Protein AF-C0B700-F1 (afdb_monomer_lite)

Foldseek 3Di:
DDPVCLVLCLVLCLVVVDPCPPPCVVVVVVLVAVVVVVVVCCSNVCSVPPDSVNVVVVLVVLLVVLVQQLVQLCCCCPVVVAAAQRSAQRVHNHDLVNLVSLLVNLLVLLLCVLVVNDDPVSNVSSLCSQLSRCLRNVPLVSVVSSLVSNVVSLVVSCVLVVDDDVVSVVVVVVVVVVVVVSVVVSCVRPVVSVVCNVDPVSVVCQQQDDDPSHAVQGNPPNLVSCCVPPVVDPVCQQFAPAHQQCDDDPDPVSGHPNCVVCVSSVLVSDPLSVQCNHGHPNRSVVVVVVVVVVVVSSVVSSVVSSVVPVPD

Radius of gyration: 21.66 Å; chains: 1; bounding box: 51×56×60 Å

Structure (mmCIF, N/CA/C/O backbone):
data_AF-C0B700-F1
#
_entry.id   AF-C0B700-F1
#
loop_
_atom_site.group_PDB
_atom_site.id
_atom_site.type_symbol
_atom_site.label_atom_id
_atom_site.label_alt_id
_atom_site.label_comp_id
_atom_site.label_asym_id
_atom_site.label_entity_id
_atom_site.label_seq_id
_atom_site.pdbx_PDB_ins_code
_atom_site.Cartn_x
_atom_site.Cartn_y
_atom_site.Cartn_z
_atom_site.occupancy
_atom_site.B_iso_or_equiv
_atom_site.auth_seq_id
_atom_site.auth_comp_id
_atom_site.auth_asym_id
_atom_site.auth_atom_id
_atom_site.pdbx_PDB_model_num
ATOM 1 N N . MET A 1 1 ? -30.946 16.348 16.192 1.00 30.69 1 MET A N 1
ATOM 2 C CA . MET A 1 1 ? -29.977 15.925 15.152 1.00 30.69 1 MET A CA 1
ATOM 3 C C . MET A 1 1 ? -28.947 15.006 15.790 1.00 30.69 1 MET A C 1
ATOM 5 O O . MET A 1 1 ? -28.373 15.383 16.802 1.00 30.69 1 MET A O 1
ATOM 9 N N . ARG A 1 2 ? -28.777 13.775 15.286 1.00 22.39 2 ARG A N 1
ATOM 10 C CA . ARG A 1 2 ? -27.814 12.820 15.861 1.00 22.39 2 ARG A CA 1
ATOM 11 C C . ARG A 1 2 ? -26.382 13.263 15.502 1.00 22.39 2 ARG A C 1
ATOM 13 O O . ARG A 1 2 ? -26.137 13.513 14.324 1.00 22.39 2 ARG A O 1
ATOM 20 N N . PRO A 1 3 ? -25.419 13.278 16.443 1.00 27.50 3 PRO A N 1
ATOM 21 C CA . PRO A 1 3 ? -24.018 13.653 16.180 1.00 27.50 3 PRO A CA 1
ATOM 22 C C . PRO A 1 3 ? -23.298 12.756 15.152 1.00 27.50 3 PRO A C 1
ATOM 24 O O . PRO A 1 3 ? -22.180 13.048 14.730 1.00 27.50 3 PRO A O 1
ATOM 27 N N . SER A 1 4 ? -23.924 11.644 14.752 1.00 32.09 4 SER A N 1
ATOM 28 C CA . SER A 1 4 ? -23.428 10.717 13.737 1.00 32.09 4 SER A CA 1
ATOM 29 C C . SER A 1 4 ? -23.399 11.310 12.327 1.00 32.09 4 SER A C 1
ATOM 31 O O . SER A 1 4 ? -22.501 10.930 11.574 1.00 32.09 4 SER A O 1
ATOM 33 N N . SER A 1 5 ? -24.313 12.235 11.987 1.00 28.36 5 SER A N 1
ATOM 34 C CA . SER A 1 5 ? -24.346 12.854 10.654 1.00 28.36 5 SER A CA 1
ATOM 35 C C . SER A 1 5 ? -23.188 13.833 10.483 1.00 28.36 5 SER A C 1
ATOM 37 O O . SER A 1 5 ? -22.425 13.696 9.547 1.00 28.36 5 SER A O 1
ATOM 39 N N . LEU A 1 6 ? -22.914 14.688 11.471 1.00 27.89 6 LEU A N 1
ATOM 40 C CA . LEU A 1 6 ? -21.939 15.780 11.366 1.00 27.89 6 LEU A CA 1
ATOM 41 C C . LEU A 1 6 ? -20.522 15.356 10.947 1.00 27.89 6 LEU A C 1
ATOM 43 O O . LEU A 1 6 ? -19.897 16.026 10.137 1.00 27.89 6 LEU A O 1
ATOM 47 N N . TYR A 1 7 ? -19.994 14.255 11.489 1.00 31.36 7 TYR A N 1
ATOM 48 C CA . TYR A 1 7 ? -18.627 13.809 11.182 1.00 31.36 7 TYR A CA 1
ATOM 49 C C . TYR A 1 7 ? -18.525 13.059 9.849 1.00 31.36 7 TYR A C 1
ATOM 51 O O . TYR A 1 7 ? -17.494 13.145 9.189 1.00 31.36 7 TYR A O 1
ATOM 59 N N . PHE A 1 8 ? -19.579 12.336 9.462 1.00 32.66 8 PHE A N 1
ATOM 60 C CA . PHE A 1 8 ? -19.644 11.631 8.178 1.00 32.66 8 PHE A CA 1
ATOM 61 C C . PHE A 1 8 ? -19.968 12.631 7.052 1.00 32.66 8 PHE A C 1
ATOM 63 O O . PHE A 1 8 ? -19.261 12.667 6.049 1.00 32.66 8 PHE A O 1
ATOM 70 N N . ASP A 1 9 ? -20.894 13.561 7.305 1.00 28.19 9 ASP A N 1
ATOM 71 C CA . ASP A 1 9 ? -21.120 14.785 6.533 1.00 28.19 9 ASP A CA 1
ATOM 72 C C . ASP A 1 9 ? -19.839 15.604 6.423 1.00 28.19 9 ASP A C 1
ATOM 74 O O . ASP A 1 9 ? -19.578 16.153 5.374 1.00 28.19 9 ASP A O 1
ATOM 78 N N . CYS A 1 10 ? -18.977 15.676 7.436 1.00 28.25 10 CYS A N 1
ATOM 79 C CA . CYS A 1 10 ? -17.720 16.410 7.303 1.00 28.25 10 CYS A CA 1
ATOM 80 C C . CYS A 1 10 ? -16.704 15.699 6.403 1.00 28.25 10 CYS A C 1
ATOM 82 O O . CYS A 1 10 ? -16.044 16.372 5.624 1.00 28.25 10 CYS A O 1
ATOM 84 N N . THR A 1 11 ? -16.582 14.367 6.444 1.00 33.47 11 THR A N 1
ATOM 85 C CA . THR A 1 11 ? -15.679 13.639 5.529 1.00 33.47 11 THR A CA 1
ATOM 86 C C . THR A 1 11 ? -16.210 13.604 4.086 1.00 33.47 11 THR A C 1
ATOM 88 O O . THR A 1 11 ? -15.415 13.571 3.151 1.00 33.47 11 THR A O 1
ATOM 91 N N . PHE A 1 12 ? -17.533 13.690 3.890 1.00 32.09 12 PHE A N 1
ATOM 92 C CA . PHE A 1 12 ? -18.185 13.638 2.571 1.00 32.09 12 PHE A CA 1
ATOM 93 C C . PHE A 1 12 ? -18.554 15.020 1.990 1.00 32.09 12 PHE A C 1
ATOM 95 O O . PHE A 1 12 ? -18.396 15.256 0.798 1.00 32.09 12 PHE A O 1
ATOM 102 N N . ALA A 1 13 ? -18.926 16.011 2.803 1.00 29.53 13 ALA A N 1
ATOM 103 C CA . ALA A 1 13 ? -19.043 17.420 2.390 1.00 29.53 13 ALA A CA 1
ATOM 104 C C . ALA A 1 13 ? -17.675 18.022 2.035 1.00 29.53 13 ALA A C 1
ATOM 106 O O . ALA A 1 13 ? -17.578 18.971 1.251 1.00 29.53 13 ALA A O 1
ATOM 107 N N . VAL A 1 14 ? -16.587 17.434 2.545 1.00 36.62 14 VAL A N 1
ATOM 108 C CA . VAL A 1 14 ? -15.232 17.672 2.039 1.00 36.62 14 VAL A CA 1
ATOM 109 C C . VAL A 1 14 ? -15.124 17.349 0.541 1.00 36.62 14 VAL A C 1
ATOM 111 O O . VAL A 1 14 ? -14.416 18.083 -0.153 1.00 36.62 14 VAL A O 1
ATOM 114 N N . PHE A 1 15 ? -15.864 16.361 0.034 1.00 34.72 15 PHE A N 1
ATOM 115 C CA . PHE A 1 15 ? -15.950 16.044 -1.391 1.00 34.72 15 PHE A CA 1
ATOM 116 C C . PHE A 1 15 ? -17.032 16.845 -2.136 1.00 34.72 15 PHE A C 1
ATOM 118 O O . PHE A 1 15 ? -16.753 17.366 -3.217 1.00 34.72 15 PHE A O 1
ATOM 125 N N . ASN A 1 16 ? -18.212 17.043 -1.538 1.00 31.20 16 ASN A N 1
ATOM 126 C CA . ASN A 1 16 ? -19.343 17.729 -2.187 1.00 31.20 16 ASN A CA 1
ATOM 127 C C . ASN A 1 16 ? -19.233 19.267 -2.242 1.00 31.20 16 ASN A C 1
ATOM 129 O O . ASN A 1 16 ? -19.978 19.916 -2.969 1.00 31.20 16 ASN A O 1
ATOM 133 N N . GLY A 1 17 ? -18.307 19.880 -1.496 1.00 30.81 17 GLY A N 1
ATOM 134 C CA . GLY A 1 17 ? -18.232 21.341 -1.349 1.00 30.81 17 GLY A CA 1
ATOM 135 C C . GLY A 1 17 ? -17.387 22.102 -2.377 1.00 30.81 17 GLY A C 1
ATOM 136 O O . GLY A 1 17 ? -17.192 23.306 -2.214 1.00 30.81 17 GLY A O 1
ATOM 137 N N . TRP A 1 18 ? -16.820 21.453 -3.395 1.00 33.66 18 TRP A N 1
ATOM 138 C CA . TRP A 1 18 ? -16.055 22.166 -4.423 1.00 33.66 18 TRP A CA 1
ATOM 139 C C . TRP A 1 18 ? -16.940 22.449 -5.638 1.00 33.66 18 TRP A C 1
ATOM 141 O O . TRP A 1 18 ? -17.493 21.551 -6.267 1.00 33.66 18 TRP A O 1
ATOM 151 N N . ARG A 1 19 ? -16.972 23.716 -6.059 1.00 31.58 19 ARG A N 1
ATOM 152 C CA . ARG A 1 19 ? -17.120 24.061 -7.479 1.00 31.58 19 ARG A CA 1
ATOM 153 C C . ARG A 1 19 ? -15.887 23.497 -8.212 1.00 31.58 19 ARG A C 1
ATOM 155 O O . ARG A 1 19 ? -14.953 24.224 -8.531 1.00 31.58 19 ARG A O 1
ATOM 162 N N . TRP A 1 20 ? -15.885 22.183 -8.450 1.00 38.25 20 TRP A N 1
ATOM 163 C CA . TRP A 1 20 ? -14.817 21.341 -9.020 1.00 38.25 20 TRP A CA 1
ATOM 164 C C . TRP A 1 20 ? -14.443 21.660 -10.486 1.00 38.25 20 TRP A C 1
ATOM 166 O O . TRP A 1 20 ? -13.731 20.899 -11.131 1.00 38.25 20 TRP A O 1
ATOM 176 N N . ASN A 1 21 ? -14.887 22.784 -11.056 1.00 34.88 21 ASN A N 1
ATOM 177 C CA . ASN A 1 21 ? -15.012 22.896 -12.511 1.00 34.88 21 ASN A CA 1
ATOM 178 C C . ASN A 1 21 ? -13.796 23.443 -13.277 1.00 34.88 21 ASN A C 1
ATOM 180 O O . ASN A 1 21 ? -13.744 23.237 -14.486 1.00 34.88 21 ASN A O 1
ATOM 184 N N . LYS A 1 22 ? -12.834 24.135 -12.646 1.00 32.94 22 LYS A N 1
ATOM 185 C CA . LYS A 1 22 ? -11.689 24.734 -13.376 1.00 32.94 22 LYS A CA 1
ATOM 186 C C . LYS A 1 22 ? -10.359 24.029 -13.118 1.00 32.94 22 LYS A C 1
ATOM 188 O O . LYS A 1 22 ? -9.747 23.556 -14.066 1.00 32.94 22 LYS A O 1
ATOM 193 N N . LEU A 1 23 ? -9.951 23.876 -11.857 1.00 33.75 23 LEU A N 1
ATOM 194 C CA . LEU A 1 23 ? -8.655 23.270 -11.526 1.00 33.75 23 LEU A CA 1
ATOM 195 C C . LEU A 1 23 ? -8.590 21.786 -11.917 1.00 33.75 23 LEU A C 1
ATOM 197 O O . LEU A 1 23 ? -7.574 21.331 -12.425 1.00 33.75 23 LEU A O 1
ATOM 201 N N . CYS A 1 24 ? -9.688 21.042 -11.757 1.00 35.97 24 CYS A N 1
ATOM 202 C CA . CYS A 1 24 ? -9.716 19.627 -12.124 1.00 35.97 24 CYS A CA 1
ATOM 203 C C . CYS A 1 24 ? -9.854 19.373 -13.614 1.00 35.97 24 CYS A C 1
ATOM 205 O O . CYS A 1 24 ? -9.376 18.344 -14.059 1.00 35.97 24 CYS A O 1
ATOM 207 N N . LYS A 1 25 ? -10.397 20.305 -14.407 1.00 33.25 25 LYS A N 1
ATOM 208 C CA . LYS A 1 25 ? -10.310 20.188 -15.870 1.00 33.25 25 LYS A CA 1
ATOM 209 C C . LYS A 1 25 ? -8.858 20.299 -16.330 1.00 33.25 25 LYS A C 1
ATOM 211 O O . LYS A 1 25 ? -8.426 19.495 -17.143 1.00 33.25 25 LYS A O 1
ATOM 216 N N . THR A 1 26 ? -8.088 21.216 -15.747 1.00 35.41 26 THR A N 1
ATOM 217 C CA . THR A 1 26 ? -6.662 21.378 -16.062 1.00 35.41 26 THR A CA 1
ATOM 218 C C . THR A 1 26 ? -5.819 20.211 -15.541 1.00 35.41 26 THR A C 1
ATOM 220 O O . THR A 1 26 ? -4.988 19.685 -16.270 1.00 35.41 26 THR A O 1
ATOM 223 N N . VAL A 1 27 ? -6.066 19.747 -14.312 1.00 36.81 27 VAL A N 1
ATOM 224 C CA . VAL A 1 27 ? -5.334 18.622 -13.703 1.00 36.81 27 VAL A CA 1
ATOM 225 C C . VAL A 1 27 ? -5.718 17.275 -14.333 1.00 36.81 27 VAL A C 1
ATOM 227 O O . VAL A 1 27 ? -4.838 16.451 -14.548 1.00 36.81 27 VAL A O 1
ATOM 230 N N . ALA A 1 28 ? -6.983 17.058 -14.712 1.00 36.28 28 ALA A N 1
ATOM 231 C CA . ALA A 1 28 ? -7.420 15.854 -15.431 1.00 36.28 28 ALA A CA 1
ATOM 232 C C . ALA A 1 28 ? -6.881 15.796 -16.865 1.00 36.28 28 ALA A C 1
ATOM 234 O O . ALA A 1 28 ? -6.618 14.709 -17.371 1.00 36.28 28 ALA A O 1
ATOM 235 N N . HIS A 1 29 ? -6.668 16.952 -17.503 1.00 37.31 29 HIS A N 1
ATOM 236 C CA . HIS A 1 29 ? -6.012 17.007 -18.807 1.00 37.31 29 HIS A CA 1
ATOM 237 C C . HIS A 1 29 ? -4.501 16.721 -18.712 1.00 37.31 29 HIS A C 1
ATOM 239 O O . HIS A 1 29 ? -3.912 16.256 -19.685 1.00 37.31 29 HIS A O 1
ATOM 245 N N . PHE A 1 30 ? -3.889 16.972 -17.546 1.00 35.03 30 PHE A N 1
ATOM 246 C CA . PHE A 1 30 ? -2.446 16.833 -17.315 1.00 35.03 30 PHE A CA 1
ATOM 247 C C . PHE A 1 30 ? -2.043 15.472 -16.710 1.00 35.03 30 PHE A C 1
ATOM 249 O O . PHE A 1 30 ? -0.994 14.931 -17.044 1.00 35.03 30 PHE A O 1
ATOM 256 N N . LEU A 1 31 ? -2.870 14.882 -15.841 1.00 38.00 31 LEU A N 1
ATOM 257 C CA . LEU A 1 31 ? -2.593 13.624 -15.128 1.00 38.00 31 LEU A CA 1
ATOM 258 C C . LEU A 1 31 ? -3.192 12.397 -15.832 1.00 38.00 31 LEU A C 1
ATOM 260 O O . LEU A 1 31 ? -3.793 11.551 -15.173 1.00 38.00 31 LEU A O 1
ATOM 264 N N . GLY A 1 32 ? -3.029 12.286 -17.154 1.00 35.47 32 GLY A N 1
ATOM 265 C CA . GLY A 1 32 ? -3.556 11.205 -18.004 1.00 35.47 32 GLY A CA 1
ATOM 266 C C . GLY A 1 32 ? -3.013 9.794 -17.718 1.00 35.47 32 GLY A C 1
ATOM 267 O O . GLY A 1 32 ? -2.685 9.064 -18.640 1.00 35.47 32 GLY A O 1
ATOM 268 N N . ASN A 1 33 ? -2.907 9.377 -16.461 1.00 39.47 33 ASN A N 1
ATOM 269 C CA . ASN A 1 33 ? -2.368 8.091 -16.058 1.00 39.47 33 ASN A CA 1
ATOM 270 C C . ASN A 1 33 ? -3.506 7.049 -16.026 1.00 39.47 33 ASN A C 1
ATOM 272 O O . ASN A 1 33 ? -4.444 7.136 -15.227 1.00 39.47 33 ASN A O 1
ATOM 276 N N . LYS A 1 34 ? -3.463 6.061 -16.928 1.00 42.50 34 LYS A N 1
ATOM 277 C CA . LYS A 1 34 ? -4.568 5.117 -17.201 1.00 42.50 34 LYS A CA 1
ATOM 278 C C . LYS A 1 34 ? -4.978 4.228 -16.012 1.00 42.50 34 LYS A C 1
ATOM 280 O O . LYS A 1 34 ? -6.072 3.674 -16.045 1.00 42.50 34 LYS A O 1
ATOM 285 N N . LYS A 1 35 ? -4.185 4.136 -14.932 1.00 43.59 35 LYS A N 1
ATOM 286 C CA . LYS A 1 35 ? -4.605 3.471 -13.673 1.00 43.59 35 LYS A CA 1
ATOM 287 C C . LYS A 1 35 ? -5.229 4.406 -12.629 1.00 43.59 35 LYS A C 1
ATOM 289 O O . LYS A 1 35 ? -6.013 3.929 -11.814 1.00 43.59 35 LYS A O 1
ATOM 294 N N . SER A 1 36 ? -4.937 5.711 -12.640 1.00 38.88 36 SER A N 1
ATOM 295 C CA . SER A 1 36 ? -5.607 6.670 -11.745 1.00 38.88 36 SER A CA 1
ATOM 296 C C . SER A 1 36 ? -6.872 7.251 -12.364 1.00 38.88 36 SER A C 1
ATOM 298 O O . SER A 1 36 ? -7.750 7.647 -11.616 1.00 38.88 36 SER A O 1
ATOM 300 N N . LEU A 1 37 ? -7.015 7.251 -13.692 1.00 38.81 37 LEU A N 1
ATOM 301 C CA . LEU A 1 37 ? -8.225 7.687 -14.397 1.00 38.81 37 LEU A CA 1
ATOM 302 C C . LEU A 1 37 ? -9.490 6.932 -13.949 1.00 38.81 37 LEU A C 1
ATOM 304 O O . LEU A 1 37 ? -10.450 7.605 -13.588 1.00 38.81 37 LEU A O 1
ATOM 308 N N . PRO A 1 38 ? -9.524 5.585 -13.872 1.00 36.62 38 PRO A N 1
ATOM 309 C CA . PRO A 1 38 ? -10.693 4.869 -13.372 1.00 36.62 38 PRO A CA 1
ATOM 310 C C . PRO A 1 38 ? -10.950 5.154 -11.898 1.00 36.62 38 PRO A C 1
ATOM 312 O O . PRO A 1 38 ? -12.089 5.382 -11.546 1.00 36.62 38 PRO A O 1
ATOM 315 N N . LEU A 1 39 ? -9.927 5.217 -11.035 1.00 36.78 39 LEU A N 1
ATOM 316 C CA . LEU A 1 39 ? -10.117 5.569 -9.621 1.00 36.78 39 LEU A CA 1
ATOM 317 C C . LEU A 1 39 ? -10.563 7.024 -9.431 1.00 36.78 39 LEU A C 1
ATOM 319 O O . LEU A 1 39 ? -11.389 7.291 -8.572 1.00 36.78 39 LEU A O 1
ATOM 323 N N . PHE A 1 40 ? -10.059 7.959 -10.232 1.00 40.41 40 PHE A N 1
ATOM 324 C CA . PHE A 1 40 ? -10.422 9.372 -10.195 1.00 40.41 40 PHE A CA 1
ATOM 325 C C . PHE A 1 40 ? -11.824 9.585 -10.761 1.00 40.41 40 PHE A C 1
ATOM 327 O O . PHE A 1 40 ? -12.597 10.308 -10.152 1.00 40.41 40 PHE A O 1
ATOM 334 N N . TYR A 1 41 ? -12.203 8.898 -11.845 1.00 37.19 41 TYR A N 1
ATOM 335 C CA . TYR A 1 41 ? -13.583 8.861 -12.328 1.00 37.19 41 TYR A CA 1
ATOM 336 C C . TYR A 1 41 ? -14.497 8.140 -11.340 1.00 37.19 41 TYR A C 1
ATOM 338 O O . TYR A 1 41 ? -15.556 8.661 -11.045 1.00 37.19 41 TYR A O 1
ATOM 346 N N . ILE A 1 42 ? -14.101 7.012 -10.755 1.00 41.59 42 ILE A N 1
ATOM 347 C CA . ILE A 1 42 ? -14.883 6.320 -9.726 1.00 41.59 42 ILE A CA 1
ATOM 348 C C . ILE A 1 42 ? -15.063 7.226 -8.515 1.00 41.59 42 ILE A C 1
ATOM 350 O O . ILE A 1 42 ? -16.169 7.281 -8.020 1.00 41.59 42 ILE A O 1
ATOM 354 N N . VAL A 1 43 ? -14.049 7.975 -8.071 1.00 44.97 43 VAL A N 1
ATOM 355 C CA . VAL A 1 43 ? -14.162 8.950 -6.970 1.00 44.97 43 VAL A CA 1
ATOM 356 C C . VAL A 1 43 ? -14.998 10.173 -7.376 1.00 44.97 43 VAL A C 1
ATOM 358 O O . VAL A 1 43 ? -15.807 10.666 -6.598 1.00 44.97 43 VAL A O 1
ATOM 361 N N . PHE A 1 44 ? -14.851 10.674 -8.599 1.00 40.75 44 PHE A N 1
ATOM 362 C CA . PHE A 1 44 ? -15.595 11.829 -9.112 1.00 40.75 44 PHE A CA 1
ATOM 363 C C . PHE A 1 44 ? -17.085 11.506 -9.323 1.00 40.75 44 PHE A C 1
ATOM 365 O O . PHE A 1 44 ? -17.966 12.260 -8.906 1.00 40.75 44 PHE A O 1
ATOM 372 N N . TRP A 1 45 ? -17.377 10.340 -9.896 1.00 38.25 45 TRP A N 1
ATOM 373 C CA . TRP A 1 45 ? -18.723 9.803 -10.065 1.00 38.25 45 TRP A CA 1
ATOM 374 C C . TRP A 1 45 ? -19.289 9.264 -8.754 1.00 38.25 45 TRP A C 1
ATOM 376 O O . TRP A 1 45 ? -20.488 9.403 -8.533 1.00 38.25 45 TRP A O 1
ATOM 386 N N . SER A 1 46 ? -18.469 8.733 -7.840 1.00 45.72 46 SER A N 1
ATOM 387 C CA . SER A 1 46 ? -18.980 8.245 -6.559 1.00 45.72 46 SER A CA 1
ATOM 388 C C . SER A 1 46 ? -19.453 9.371 -5.656 1.00 45.72 46 SER A C 1
ATOM 390 O O . SER A 1 46 ? -20.488 9.229 -5.027 1.00 45.72 46 SER A O 1
ATOM 392 N N . ASN A 1 47 ? -18.807 10.537 -5.672 1.00 46.22 47 ASN A N 1
ATOM 393 C CA . ASN A 1 47 ? -19.333 11.708 -4.961 1.00 46.22 47 ASN A CA 1
ATOM 394 C C . ASN A 1 47 ? -20.600 12.297 -5.598 1.00 46.22 47 ASN A C 1
ATOM 396 O O . ASN A 1 47 ? -21.352 13.002 -4.934 1.00 46.22 47 ASN A O 1
ATOM 400 N N . SER A 1 48 ? -20.853 11.988 -6.872 1.00 48.16 48 SER A N 1
ATOM 401 C CA . SER A 1 48 ? -22.052 12.431 -7.592 1.00 48.16 48 SER A CA 1
ATOM 402 C C . SER A 1 48 ? -23.221 11.437 -7.483 1.00 48.16 48 SER A C 1
ATOM 404 O O . SER A 1 48 ? -24.362 11.825 -7.717 1.00 48.16 48 SER A O 1
ATOM 406 N N . LEU A 1 49 ? -22.950 10.166 -7.151 1.00 50.50 49 LEU A N 1
ATOM 407 C CA . LEU A 1 49 ? -23.924 9.064 -7.202 1.00 50.50 49 LEU A CA 1
ATOM 408 C C . LEU A 1 49 ? -24.101 8.300 -5.881 1.00 50.50 49 LEU A C 1
ATOM 410 O O . LEU A 1 49 ? -25.150 7.694 -5.689 1.00 50.50 49 LEU A O 1
ATOM 414 N N . PHE A 1 50 ? -23.108 8.289 -4.987 1.00 54.09 50 PHE A N 1
ATOM 415 C CA . PHE A 1 50 ? -23.162 7.518 -3.743 1.00 54.09 50 PHE A CA 1
ATOM 416 C C . PHE A 1 50 ? -23.601 8.406 -2.589 1.00 54.09 50 PHE A C 1
ATOM 418 O O . PHE A 1 50 ? -23.004 9.443 -2.291 1.00 54.09 50 PHE A O 1
ATOM 425 N N . THR A 1 51 ? -24.629 7.941 -1.894 1.00 65.75 51 THR A N 1
ATOM 426 C CA . THR A 1 51 ? -25.028 8.492 -0.604 1.00 65.75 51 THR A CA 1
ATOM 427 C C . THR A 1 51 ? -24.168 7.897 0.516 1.00 65.75 51 THR A C 1
ATOM 429 O O . THR A 1 51 ? -23.464 6.900 0.330 1.00 65.75 51 THR A O 1
ATOM 432 N N . LEU A 1 52 ? -24.231 8.485 1.715 1.00 65.69 52 LEU A N 1
ATOM 433 C CA . LEU A 1 52 ? -23.549 7.932 2.894 1.00 65.69 52 LEU A CA 1
ATOM 434 C C . LEU A 1 52 ? -23.996 6.490 3.191 1.00 65.69 52 LEU A C 1
ATOM 436 O O . LEU A 1 52 ? -23.183 5.672 3.623 1.00 65.69 52 LEU A O 1
ATOM 440 N N . ASP A 1 53 ? -25.259 6.172 2.898 1.00 70.69 53 ASP A N 1
ATOM 441 C CA . ASP A 1 53 ? -25.820 4.832 3.063 1.00 70.69 53 ASP A CA 1
ATOM 442 C C . ASP A 1 53 ? -25.166 3.824 2.109 1.00 70.69 53 ASP A C 1
ATOM 444 O O . ASP A 1 53 ? -24.929 2.671 2.476 1.00 70.69 53 ASP A O 1
ATOM 448 N N . ASP A 1 54 ? -24.820 4.247 0.893 1.00 73.50 54 ASP A N 1
ATOM 449 C CA . ASP A 1 54 ? -24.163 3.379 -0.086 1.00 73.50 54 ASP A CA 1
ATOM 450 C C . ASP A 1 54 ? -22.713 3.095 0.304 1.00 73.50 54 ASP A C 1
ATOM 452 O O . ASP A 1 54 ? -22.246 1.962 0.181 1.00 73.50 54 ASP A O 1
ATOM 456 N N . VAL A 1 55 ? -22.022 4.082 0.877 1.00 70.81 55 VAL A N 1
ATOM 457 C CA . VAL A 1 55 ? -20.685 3.882 1.452 1.00 70.81 55 VAL A CA 1
ATOM 458 C C . VAL A 1 55 ? -20.737 2.880 2.602 1.00 70.81 55 VAL A C 1
ATOM 460 O O . VAL A 1 55 ? -19.902 1.977 2.668 1.00 70.81 55 VAL A O 1
ATOM 463 N N . GLU A 1 56 ? -21.730 2.981 3.490 1.00 71.31 56 GLU A N 1
ATOM 464 C CA . GLU A 1 56 ? -21.880 2.021 4.583 1.00 71.31 56 GLU A CA 1
ATOM 465 C C . GLU A 1 56 ? -22.128 0.596 4.061 1.00 71.31 56 GLU A C 1
ATOM 467 O O . GLU A 1 56 ? -21.515 -0.356 4.557 1.00 71.31 56 GLU A O 1
ATOM 472 N N . LYS A 1 57 ? -22.966 0.435 3.028 1.00 79.25 57 LYS A N 1
ATOM 473 C CA . LYS A 1 57 ? -23.196 -0.865 2.373 1.00 79.25 57 LYS A CA 1
ATOM 474 C C . LYS A 1 57 ? -21.913 -1.430 1.760 1.00 79.25 57 LYS A C 1
ATOM 476 O O . LYS A 1 57 ? -21.605 -2.598 1.994 1.00 79.25 57 LYS A O 1
ATOM 481 N N . VAL A 1 58 ? -21.140 -0.613 1.038 1.00 80.88 58 VAL A N 1
ATOM 482 C CA . VAL A 1 58 ? -19.862 -1.028 0.426 1.00 80.88 58 VAL A CA 1
ATOM 483 C C . VAL A 1 58 ? -18.863 -1.479 1.490 1.00 80.88 58 VAL A C 1
ATOM 485 O O . VAL A 1 58 ? -18.238 -2.528 1.355 1.00 80.88 58 VAL A O 1
ATOM 488 N N . ILE A 1 59 ? -18.746 -0.741 2.593 1.00 79.69 59 ILE A N 1
ATOM 489 C CA . ILE A 1 59 ? -17.859 -1.120 3.697 1.00 79.69 59 ILE A CA 1
ATOM 490 C C . ILE A 1 59 ? -18.320 -2.414 4.372 1.00 79.69 59 ILE A C 1
ATOM 492 O O . ILE A 1 59 ? -17.484 -3.253 4.706 1.00 79.69 59 ILE A O 1
ATOM 496 N N . ARG A 1 60 ? -19.629 -2.605 4.581 1.00 85.88 60 ARG A N 1
ATOM 497 C CA . ARG A 1 60 ? -20.166 -3.863 5.128 1.00 85.88 60 ARG A CA 1
ATOM 498 C C . ARG A 1 60 ? -19.852 -5.043 4.208 1.00 85.88 60 ARG A C 1
ATOM 500 O O . ARG A 1 60 ? -19.461 -6.097 4.706 1.00 85.88 60 ARG A O 1
ATOM 507 N N . PHE A 1 61 ? -19.967 -4.846 2.895 1.00 89.06 61 PHE A N 1
ATOM 508 C CA . PHE A 1 61 ? -19.544 -5.827 1.900 1.00 89.06 61 PHE A CA 1
ATOM 509 C C . PHE A 1 61 ? -18.043 -6.125 2.017 1.00 89.06 61 PHE A C 1
ATOM 511 O O . PHE A 1 61 ? -17.671 -7.284 2.157 1.00 89.06 61 PHE A O 1
ATOM 518 N N . TYR A 1 62 ? -17.180 -5.107 2.079 1.00 87.75 62 TYR A N 1
ATOM 519 C CA . TYR A 1 62 ? -15.739 -5.314 2.256 1.00 87.75 62 TYR A CA 1
ATOM 520 C C . TYR A 1 62 ? -15.385 -6.004 3.574 1.00 87.75 62 TYR A C 1
ATOM 522 O O . TYR A 1 62 ? -14.503 -6.858 3.588 1.00 87.75 62 TYR A O 1
ATOM 530 N N . PHE A 1 63 ? -16.086 -5.704 4.668 1.00 92.06 63 PHE A N 1
ATOM 531 C CA . PHE A 1 63 ? -15.911 -6.427 5.925 1.00 92.06 63 PHE A CA 1
ATOM 532 C C . PHE A 1 63 ? -16.220 -7.916 5.751 1.00 92.06 63 PHE A C 1
ATOM 534 O O . PHE A 1 63 ? -15.394 -8.746 6.120 1.00 92.06 63 PHE A O 1
ATOM 541 N N . ALA A 1 64 ? -17.363 -8.261 5.149 1.00 94.38 64 ALA A N 1
ATOM 542 C CA . ALA A 1 64 ? -17.716 -9.653 4.867 1.00 94.38 64 ALA A CA 1
ATOM 543 C C . ALA A 1 64 ? -16.681 -10.329 3.949 1.00 94.38 64 ALA A C 1
ATOM 545 O O . ALA A 1 64 ? -16.229 -11.435 4.246 1.00 94.38 64 ALA A O 1
ATOM 546 N N . SER A 1 65 ? -16.232 -9.634 2.902 1.00 93.12 65 SER A N 1
ATOM 547 C CA . SER A 1 65 ? -15.181 -10.108 1.999 1.00 93.12 65 SER A CA 1
ATOM 548 C C . SER A 1 65 ? -13.846 -10.326 2.712 1.00 93.12 65 SER A C 1
ATOM 550 O O . SER A 1 65 ? -13.144 -11.271 2.381 1.00 93.12 65 SER A O 1
ATOM 552 N N . GLN A 1 66 ? -13.498 -9.525 3.724 1.00 93.75 66 GLN A N 1
ATOM 553 C CA . GLN A 1 66 ? -12.295 -9.743 4.536 1.00 93.75 66 GLN A CA 1
ATOM 554 C C . GLN A 1 66 ? -12.414 -10.977 5.432 1.00 93.75 66 GLN A C 1
ATOM 556 O O . GLN A 1 66 ? -11.426 -11.686 5.610 1.00 93.75 66 GLN A O 1
ATOM 561 N N . ILE A 1 67 ? -13.603 -11.264 5.971 1.00 95.62 67 ILE A N 1
ATOM 562 C CA . ILE A 1 67 ? -13.831 -12.512 6.712 1.00 95.62 67 ILE A CA 1
ATOM 563 C C . ILE A 1 67 ? -13.689 -13.709 5.773 1.00 95.62 67 ILE A C 1
ATOM 565 O O . ILE A 1 67 ? -12.960 -14.644 6.090 1.00 95.62 67 ILE A O 1
ATOM 569 N N . LEU A 1 68 ? -14.316 -13.654 4.595 1.00 95.56 68 LEU A N 1
ATOM 570 C CA . LEU A 1 68 ? -14.157 -14.686 3.573 1.00 95.56 68 LEU A CA 1
ATOM 571 C C . LEU A 1 68 ? -12.684 -14.852 3.173 1.00 95.56 68 LEU A C 1
ATOM 573 O O . LEU A 1 68 ? -12.190 -15.972 3.108 1.00 95.56 68 LEU A O 1
ATOM 577 N N . ASN A 1 69 ? -11.965 -13.744 2.978 1.00 94.88 69 ASN A N 1
ATOM 578 C CA . ASN A 1 69 ? -10.543 -13.747 2.651 1.00 94.88 69 ASN A CA 1
ATOM 579 C C . ASN A 1 69 ? -9.702 -14.437 3.733 1.00 94.88 69 ASN A C 1
ATOM 581 O O . ASN A 1 69 ? -8.861 -15.276 3.422 1.00 94.88 69 ASN A O 1
ATOM 585 N N . ALA A 1 70 ? -9.973 -14.141 5.006 1.00 94.81 70 ALA A N 1
ATOM 586 C CA . ALA A 1 70 ? -9.317 -14.797 6.130 1.00 94.81 70 ALA A CA 1
ATOM 587 C C . ALA A 1 70 ? -9.601 -16.308 6.162 1.00 94.81 70 ALA A C 1
ATOM 589 O O . ALA A 1 70 ? -8.675 -17.087 6.364 1.00 94.81 70 ALA A O 1
ATOM 590 N N . LEU A 1 71 ? -10.847 -16.732 5.915 1.00 95.62 71 LEU A N 1
ATOM 591 C CA . LEU A 1 71 ? -11.216 -18.153 5.864 1.00 95.62 71 LEU A CA 1
ATOM 592 C C . LEU A 1 71 ? -10.518 -18.891 4.713 1.00 95.62 71 LEU A C 1
ATOM 594 O O . LEU A 1 71 ? -9.983 -19.979 4.917 1.00 95.62 71 LEU A O 1
ATOM 598 N N . VAL A 1 72 ? -10.471 -18.282 3.525 1.00 95.38 72 VAL A N 1
ATOM 599 C CA . VAL A 1 72 ? -9.734 -18.827 2.373 1.00 95.38 72 VAL A CA 1
ATOM 600 C C . VAL A 1 72 ? -8.238 -18.900 2.674 1.00 95.38 72 VAL A C 1
ATOM 602 O O . VAL A 1 72 ? -7.605 -19.899 2.349 1.00 95.38 72 VAL A O 1
ATOM 605 N N . GLY A 1 73 ? -7.677 -17.886 3.339 1.00 94.38 73 GLY A N 1
ATOM 606 C CA . GLY A 1 73 ? -6.292 -17.904 3.804 1.00 94.38 73 GLY A CA 1
ATOM 607 C C . GLY A 1 73 ? -6.013 -19.060 4.767 1.00 94.38 73 GLY A C 1
ATOM 608 O O . GLY A 1 73 ? -5.087 -19.831 4.548 1.00 94.38 73 GLY A O 1
ATOM 609 N N . ILE A 1 74 ? -6.861 -19.258 5.779 1.00 94.06 74 ILE A N 1
ATOM 610 C CA . ILE A 1 74 ? -6.741 -20.385 6.719 1.00 94.06 74 ILE A CA 1
ATOM 611 C C . ILE A 1 74 ? -6.768 -21.722 5.966 1.00 94.06 74 ILE A C 1
ATOM 613 O O . ILE A 1 74 ? -5.920 -22.574 6.215 1.00 94.06 74 ILE A O 1
ATOM 617 N N . TYR A 1 75 ? -7.692 -21.898 5.019 1.00 94.81 75 TYR A N 1
ATOM 618 C CA . TYR A 1 75 ? -7.756 -23.107 4.197 1.00 94.81 75 TYR A CA 1
ATOM 619 C C . TYR A 1 75 ? -6.474 -23.319 3.376 1.00 94.81 75 TYR A C 1
ATOM 621 O O . TYR A 1 75 ? -5.881 -24.395 3.427 1.00 94.81 75 TYR A O 1
ATOM 629 N N . LYS A 1 76 ? -6.001 -22.286 2.668 1.00 93.88 76 LYS A N 1
ATOM 630 C CA . LYS A 1 76 ? -4.764 -22.356 1.877 1.00 93.88 76 LYS A CA 1
ATOM 631 C C . LYS A 1 76 ? -3.551 -22.735 2.724 1.00 93.88 76 LYS A C 1
ATOM 633 O O . LYS A 1 76 ? -2.763 -23.577 2.312 1.00 93.88 76 LYS A O 1
ATOM 638 N N . TYR A 1 77 ? -3.425 -22.148 3.908 1.00 92.69 77 TYR A N 1
ATOM 639 C CA . TYR A 1 77 ? -2.285 -22.406 4.776 1.00 92.69 77 TYR A CA 1
ATOM 640 C C . TYR A 1 77 ? -2.355 -23.794 5.424 1.00 92.69 77 TYR A C 1
ATOM 642 O O . TYR A 1 77 ? -1.438 -24.594 5.277 1.00 92.69 77 TYR A O 1
ATOM 650 N N . PHE A 1 78 ? -3.453 -24.116 6.115 1.00 93.06 78 PHE A N 1
ATOM 651 C CA . PHE A 1 78 ? -3.533 -25.340 6.921 1.00 93.06 78 PHE A CA 1
ATOM 652 C C . PHE A 1 78 ? -3.914 -26.592 6.130 1.00 93.06 78 PHE A C 1
ATOM 654 O O . PHE A 1 78 ? -3.529 -27.687 6.530 1.00 93.06 78 PHE A O 1
ATOM 661 N N . VAL A 1 79 ? -4.689 -26.459 5.049 1.00 95.00 79 VAL A N 1
ATOM 662 C CA . VAL A 1 79 ? -5.163 -27.613 4.265 1.00 95.00 79 VAL A CA 1
ATOM 663 C C . VAL A 1 79 ? -4.299 -27.834 3.033 1.00 95.00 79 VAL A C 1
ATOM 665 O O . VAL A 1 79 ? -3.939 -28.971 2.747 1.00 95.00 79 VAL A O 1
ATOM 668 N N . LEU A 1 80 ? -3.958 -26.765 2.309 1.00 93.50 80 LEU A N 1
ATOM 669 C CA . LEU A 1 80 ? -3.136 -26.877 1.100 1.00 93.50 80 LEU A CA 1
ATOM 670 C C . LEU A 1 80 ? -1.630 -26.762 1.378 1.00 93.50 80 LEU A C 1
ATOM 672 O O . LEU A 1 80 ? -0.839 -27.052 0.487 1.00 93.50 80 LEU A O 1
ATOM 676 N N . GLY A 1 81 ? -1.228 -26.350 2.585 1.00 91.62 81 GLY A N 1
ATOM 677 C CA . GLY A 1 81 ? 0.183 -26.192 2.948 1.00 91.62 81 GLY A CA 1
ATOM 678 C C . GLY A 1 81 ? 0.890 -25.046 2.219 1.00 91.62 81 GLY A C 1
ATOM 679 O O . GLY A 1 81 ? 2.114 -25.050 2.138 1.00 91.62 81 GLY A O 1
ATOM 680 N N . LEU A 1 82 ? 0.141 -24.087 1.663 1.00 91.75 82 LEU A N 1
ATOM 681 C CA . LEU A 1 82 ? 0.700 -22.981 0.883 1.00 91.75 82 LEU A CA 1
ATOM 682 C C . LEU A 1 82 ? 1.231 -21.881 1.807 1.00 91.75 82 LEU A C 1
ATOM 684 O O . LEU A 1 82 ? 0.561 -21.490 2.766 1.00 91.75 82 LEU A O 1
ATOM 688 N N . PHE A 1 83 ? 2.400 -21.336 1.480 1.00 88.88 83 PHE A N 1
ATOM 689 C CA . PHE A 1 83 ? 3.064 -20.284 2.249 1.00 88.88 83 PHE A CA 1
ATOM 690 C C . PHE A 1 83 ? 3.816 -19.323 1.321 1.00 88.88 83 PHE A C 1
ATOM 692 O O . PHE A 1 83 ? 4.197 -19.709 0.219 1.00 88.88 83 PHE A O 1
ATOM 699 N N . SER A 1 84 ? 4.043 -18.085 1.769 1.00 86.62 84 SER A N 1
ATOM 700 C CA . SER A 1 84 ? 4.808 -17.073 1.028 1.00 86.62 84 SER A CA 1
ATOM 701 C C . SER A 1 84 ? 4.214 -16.819 -0.370 1.00 86.62 84 SER A C 1
ATOM 703 O O . SER A 1 84 ? 2.998 -16.654 -0.491 1.00 86.62 84 SER A O 1
ATOM 705 N N . ASP A 1 85 ? 5.023 -16.803 -1.427 1.00 82.56 85 ASP A N 1
ATOM 706 C CA . ASP A 1 85 ? 4.557 -16.550 -2.797 1.00 82.56 85 ASP A CA 1
ATOM 707 C C . ASP A 1 85 ? 3.471 -17.545 -3.265 1.00 82.56 85 ASP A C 1
ATOM 709 O O . ASP A 1 85 ? 2.504 -17.137 -3.915 1.00 82.56 85 ASP A O 1
ATOM 713 N N . ASP A 1 86 ? 3.553 -18.819 -2.856 1.00 85.56 86 ASP A N 1
ATOM 714 C CA . ASP A 1 86 ? 2.571 -19.858 -3.214 1.00 85.56 86 ASP A CA 1
ATOM 715 C C . ASP A 1 86 ? 1.221 -19.670 -2.502 1.00 85.56 86 ASP A C 1
ATOM 717 O O . ASP A 1 86 ? 0.168 -20.100 -2.985 1.00 85.56 86 ASP A O 1
ATOM 721 N N . PHE A 1 87 ? 1.218 -18.999 -1.346 1.00 88.25 87 PHE A N 1
ATOM 722 C CA . PHE A 1 87 ? -0.014 -18.641 -0.640 1.00 88.25 87 PHE A CA 1
ATOM 723 C C . PHE A 1 87 ? -0.825 -17.590 -1.416 1.00 88.25 87 PHE A C 1
ATOM 725 O O . PHE A 1 87 ? -2.071 -17.617 -1.441 1.00 88.25 87 PHE A O 1
ATOM 732 N N . GLY A 1 88 ? -0.120 -16.663 -2.069 1.00 82.88 88 GLY A N 1
ATOM 733 C CA . GLY A 1 88 ? -0.706 -15.517 -2.747 1.00 82.88 88 GLY A CA 1
ATOM 734 C C . GLY A 1 88 ? -1.354 -14.549 -1.754 1.00 82.88 88 GLY A C 1
ATOM 735 O O . GLY A 1 88 ? -0.720 -14.080 -0.816 1.00 82.88 88 GLY A O 1
ATOM 736 N N . GLY A 1 89 ? -2.630 -14.203 -1.957 1.00 80.31 89 GLY A N 1
ATOM 737 C CA . GLY A 1 89 ? -3.325 -13.193 -1.151 1.00 80.31 89 GLY A CA 1
ATOM 738 C C . GLY A 1 89 ? -4.685 -13.623 -0.602 1.00 80.31 89 GLY A C 1
ATOM 739 O O . GLY A 1 89 ? -5.610 -12.812 -0.573 1.00 80.31 89 GLY A O 1
ATOM 740 N N . GLY A 1 90 ? -4.850 -14.895 -0.224 1.00 84.94 90 GLY A N 1
ATOM 741 C CA . GLY A 1 90 ? -6.161 -15.453 0.130 1.00 84.94 90 GLY A CA 1
ATOM 742 C C . GLY A 1 90 ? -7.076 -15.531 -1.100 1.00 84.94 90 GLY A C 1
ATOM 743 O O . GLY A 1 90 ? -6.788 -16.318 -2.003 1.00 84.94 90 GLY A O 1
ATOM 744 N N . ILE A 1 91 ? -8.143 -14.722 -1.166 1.00 87.69 91 ILE A N 1
ATOM 745 C CA . ILE A 1 91 ? -8.980 -14.573 -2.380 1.00 87.69 91 ILE A CA 1
ATOM 746 C C . ILE A 1 91 ? -8.255 -13.827 -3.505 1.00 87.69 91 ILE A C 1
ATOM 748 O O . ILE A 1 91 ? -8.654 -13.924 -4.663 1.00 87.69 91 ILE A O 1
ATOM 752 N N . PHE A 1 92 ? -7.213 -13.063 -3.175 1.00 86.75 92 PHE A N 1
ATOM 753 C CA . PHE A 1 92 ? -6.406 -12.368 -4.167 1.00 86.75 92 PHE A CA 1
ATOM 754 C C . PHE A 1 92 ? -5.329 -13.296 -4.722 1.00 86.75 92 PHE A C 1
ATOM 756 O O . PHE A 1 92 ? -4.780 -14.137 -4.008 1.00 86.75 92 PHE A O 1
ATOM 763 N N . TRP A 1 93 ? -4.996 -13.094 -5.998 1.00 77.44 93 TRP A N 1
ATOM 764 C CA . TRP A 1 93 ? -3.917 -13.820 -6.667 1.00 77.44 93 TRP A CA 1
ATOM 765 C C . TRP A 1 93 ? -2.561 -13.623 -5.969 1.00 77.44 93 TRP A C 1
ATOM 767 O O . TRP A 1 93 ? -1.804 -14.571 -5.837 1.00 77.44 93 TRP A O 1
ATOM 777 N N . GLY A 1 94 ? -2.281 -12.422 -5.449 1.00 81.25 94 GLY A N 1
ATOM 778 C CA . GLY A 1 94 ? -1.042 -12.123 -4.725 1.00 81.25 94 GLY A CA 1
ATOM 779 C C . GLY A 1 94 ? -1.115 -10.835 -3.901 1.00 81.25 94 GLY A C 1
ATOM 780 O O . GLY A 1 94 ? -2.173 -10.193 -3.813 1.00 81.25 94 GLY A O 1
ATOM 781 N N . GLY A 1 95 ? 0.028 -10.425 -3.341 1.00 73.81 95 GLY A N 1
ATOM 782 C CA . GLY A 1 95 ? 0.158 -9.271 -2.441 1.00 73.81 95 GLY A CA 1
ATOM 783 C C . GLY A 1 95 ? -0.345 -7.942 -3.006 1.00 73.81 95 GLY A C 1
ATOM 784 O O . GLY A 1 95 ? -0.901 -7.120 -2.278 1.00 73.81 95 GLY A O 1
ATOM 785 N N . GLY A 1 96 ? -0.253 -7.743 -4.326 1.00 72.75 96 GLY A N 1
ATOM 786 C CA . GLY A 1 96 ? -0.705 -6.513 -4.989 1.00 72.75 96 GLY A CA 1
ATOM 787 C C . GLY A 1 96 ? -2.197 -6.198 -4.800 1.00 72.75 96 GLY A C 1
ATOM 788 O O . GLY A 1 96 ? -2.565 -5.026 -4.780 1.00 72.75 96 GLY A O 1
ATOM 789 N N . GLY A 1 97 ? -3.048 -7.219 -4.632 1.00 80.12 97 GLY A N 1
ATOM 790 C CA . GLY A 1 97 ? -4.472 -7.052 -4.307 1.00 80.12 97 GLY A CA 1
ATOM 791 C C . GLY A 1 97 ? -4.758 -7.119 -2.805 1.00 80.12 97 GLY A C 1
ATOM 792 O O . GLY A 1 97 ? -5.529 -6.311 -2.287 1.00 80.12 97 GLY A O 1
ATOM 793 N N . LEU A 1 98 ? -4.085 -8.038 -2.101 1.00 86.25 98 LEU A N 1
ATOM 794 C CA . LEU A 1 98 ? -4.228 -8.233 -0.655 1.00 86.25 98 LEU A CA 1
ATOM 795 C C . LEU A 1 98 ? -3.882 -6.960 0.129 1.00 86.25 98 LEU A C 1
ATOM 797 O O . LEU A 1 98 ? -4.686 -6.487 0.934 1.00 86.25 98 LEU A O 1
ATOM 801 N N . ASN A 1 99 ? -2.701 -6.395 -0.135 1.00 86.25 99 ASN A N 1
ATOM 802 C CA . ASN A 1 99 ? -2.143 -5.276 0.617 1.00 86.25 99 ASN A CA 1
ATOM 803 C C . ASN A 1 99 ? -3.078 -4.054 0.608 1.00 86.25 99 ASN A C 1
ATOM 805 O O . ASN A 1 99 ? -3.487 -3.623 1.689 1.00 86.25 99 ASN A O 1
ATOM 809 N N . PRO A 1 100 ? -3.484 -3.489 -0.550 1.00 84.00 100 PRO A N 1
ATOM 810 C CA . PRO A 1 100 ? -4.370 -2.328 -0.556 1.00 84.00 100 PRO A CA 1
ATOM 811 C C . PRO A 1 100 ? -5.746 -2.630 0.049 1.00 84.00 100 PRO A C 1
ATOM 813 O O . PRO A 1 100 ? -6.292 -1.769 0.737 1.00 84.00 100 PRO A O 1
ATOM 816 N N . PHE A 1 101 ? -6.297 -3.832 -0.153 1.00 86.50 101 PHE A N 1
ATOM 817 C CA . PHE A 1 101 ? -7.602 -4.201 0.399 1.00 86.50 101 PHE A CA 1
ATOM 818 C C . PHE A 1 101 ? -7.589 -4.248 1.934 1.00 86.50 101 PHE A C 1
ATOM 820 O O . PHE A 1 101 ? -8.402 -3.586 2.588 1.00 86.50 101 PHE A O 1
ATOM 827 N N . CYS A 1 102 ? -6.635 -4.977 2.520 1.00 89.81 102 CYS A N 1
ATOM 828 C CA . CYS A 1 102 ? -6.529 -5.095 3.971 1.00 89.81 102 CYS A CA 1
ATOM 829 C C . CYS A 1 102 ? -6.149 -3.760 4.627 1.00 89.81 102 CYS A C 1
ATOM 831 O O . CYS A 1 102 ? -6.751 -3.387 5.635 1.00 89.81 102 CYS A O 1
ATOM 833 N N . LEU A 1 103 ? -5.212 -3.001 4.043 1.00 86.75 103 LEU A N 1
ATOM 834 C CA . LEU A 1 103 ? -4.800 -1.699 4.582 1.00 86.75 103 LEU A CA 1
ATOM 835 C C . LEU A 1 103 ? -5.926 -0.657 4.515 1.00 86.75 103 LEU A C 1
ATOM 837 O O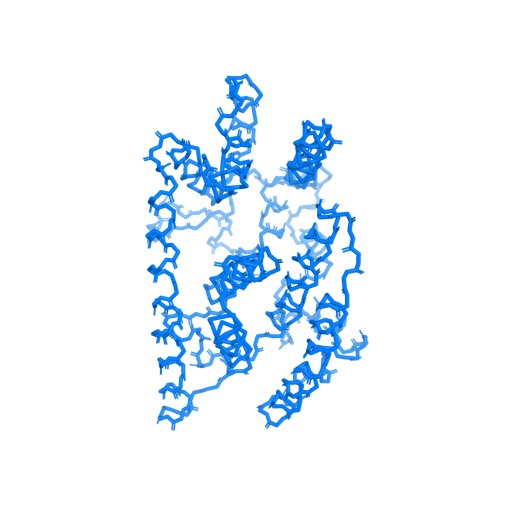 . LEU A 1 103 ? -6.094 0.115 5.459 1.00 86.75 103 LEU A O 1
ATOM 841 N N . LEU A 1 104 ? -6.742 -0.657 3.453 1.00 84.56 104 LEU A N 1
ATOM 842 C CA . LEU A 1 104 ? -7.913 0.219 3.347 1.00 84.56 104 LEU A CA 1
ATOM 843 C C . LEU A 1 104 ? -8.914 -0.051 4.477 1.00 84.56 104 LEU A C 1
ATOM 845 O O . LEU A 1 104 ? -9.333 0.876 5.178 1.00 84.56 104 LEU A O 1
ATOM 849 N N . LEU A 1 105 ? -9.279 -1.321 4.675 1.00 87.75 105 LEU A N 1
ATOM 850 C CA . LEU A 1 105 ? -10.186 -1.723 5.748 1.00 87.75 105 LEU A CA 1
ATOM 851 C C . LEU A 1 105 ? -9.607 -1.417 7.126 1.00 87.75 105 LEU A C 1
ATOM 853 O O . LEU A 1 105 ? -10.335 -0.948 8.004 1.00 87.75 105 LEU A O 1
ATOM 857 N N . LEU A 1 106 ? -8.305 -1.630 7.313 1.00 89.06 106 LEU A N 1
ATOM 858 C CA . LEU A 1 106 ? -7.631 -1.318 8.561 1.00 89.06 106 LEU A CA 1
ATOM 859 C C . LEU A 1 106 ? -7.671 0.183 8.861 1.00 89.06 106 LEU A C 1
ATOM 861 O O . LEU A 1 106 ? -8.052 0.553 9.971 1.00 89.06 106 LEU A O 1
ATOM 865 N N . CYS A 1 107 ? -7.354 1.048 7.893 1.00 84.38 107 CYS A N 1
ATOM 866 C CA . CYS A 1 107 ? -7.489 2.504 8.030 1.00 84.38 107 CYS A CA 1
ATOM 867 C C . CYS A 1 107 ? -8.917 2.903 8.421 1.00 84.38 107 CYS A C 1
ATOM 869 O O . CYS A 1 107 ? -9.127 3.690 9.351 1.00 84.38 107 CYS A O 1
ATOM 871 N N . PHE A 1 108 ? -9.909 2.332 7.736 1.00 83.12 108 PHE A N 1
ATOM 872 C CA . PHE A 1 108 ? -11.312 2.658 7.952 1.00 83.12 108 PHE A CA 1
ATOM 873 C C . PHE A 1 108 ? -11.798 2.236 9.350 1.00 83.12 108 PHE A C 1
ATOM 875 O O . PHE A 1 108 ? -12.329 3.056 10.104 1.00 83.12 108 PHE A O 1
ATOM 882 N N . TYR A 1 109 ? -11.572 0.977 9.742 1.00 87.62 109 TYR A N 1
ATOM 883 C CA . TYR A 1 109 ? -12.000 0.467 11.047 1.00 87.62 109 TYR A CA 1
ATOM 884 C C . TYR A 1 109 ? -11.190 1.044 12.210 1.00 87.62 109 TYR A C 1
ATOM 886 O O . TYR A 1 109 ? -11.773 1.266 13.272 1.00 87.62 109 TYR A O 1
ATOM 894 N N . SER A 1 110 ? -9.904 1.361 12.009 1.00 84.31 110 SER A N 1
ATOM 895 C CA . SER A 1 110 ? -9.110 2.127 12.982 1.00 84.31 110 SER A CA 1
ATOM 896 C C . SER A 1 110 ? -9.756 3.485 13.237 1.00 84.31 110 SER A C 1
ATOM 898 O O . SER A 1 110 ? -10.049 3.830 14.380 1.00 84.31 110 SER A O 1
ATOM 900 N N . SER A 1 111 ? -10.066 4.225 12.169 1.00 82.19 111 SER A N 1
ATOM 901 C CA . SER A 1 111 ? -10.693 5.549 12.261 1.00 82.19 111 SER A CA 1
ATOM 902 C C . SER A 1 111 ? -12.056 5.494 12.960 1.00 82.19 111 SER A C 1
ATOM 904 O O . SER A 1 111 ? -12.316 6.277 13.873 1.00 82.19 111 SER A O 1
ATOM 906 N N . LEU A 1 112 ? -12.914 4.526 12.607 1.00 82.75 112 LEU A N 1
ATOM 907 C CA . LEU A 1 112 ? -14.202 4.337 13.285 1.00 82.75 112 LEU A CA 1
ATOM 908 C C . LEU A 1 112 ? -14.050 3.962 14.761 1.00 82.75 112 LEU A C 1
ATOM 910 O O . LEU A 1 112 ? -14.868 4.378 15.585 1.00 82.75 112 LEU A O 1
ATOM 914 N N . TYR A 1 113 ? -13.049 3.149 15.099 1.00 85.19 113 TYR A N 1
ATOM 915 C CA . TYR A 1 113 ? -12.815 2.715 16.473 1.00 85.19 113 TYR A CA 1
ATOM 916 C C . TYR A 1 113 ? -12.375 3.886 17.348 1.00 85.19 113 TYR A C 1
ATOM 918 O O . TYR A 1 113 ? -12.959 4.109 18.413 1.00 85.19 113 TYR A O 1
ATOM 926 N N . PHE A 1 114 ? -11.420 4.685 16.866 1.00 79.56 114 PHE A N 1
ATOM 927 C CA . PHE A 1 114 ? -10.962 5.882 17.566 1.00 79.56 114 PHE A CA 1
ATOM 928 C C . PHE A 1 114 ? -12.063 6.942 17.697 1.00 79.56 114 PHE A C 1
ATOM 930 O O . PHE A 1 114 ? -12.190 7.538 18.765 1.00 79.56 114 PHE A O 1
ATOM 937 N N . ALA A 1 115 ? -12.931 7.073 16.688 1.00 76.62 115 ALA A N 1
ATOM 938 C CA . ALA A 1 115 ? -14.116 7.931 16.729 1.00 76.62 115 ALA A CA 1
ATOM 939 C C . ALA A 1 115 ? -15.296 7.349 17.544 1.00 76.62 115 ALA A C 1
ATOM 941 O O . ALA A 1 115 ? -16.384 7.923 17.549 1.00 76.62 115 ALA A O 1
ATOM 942 N N . LYS A 1 116 ? -15.124 6.195 18.211 1.00 78.25 116 LYS A N 1
ATOM 943 C CA . LYS A 1 116 ? -16.150 5.503 19.025 1.00 78.25 116 LYS A CA 1
ATOM 944 C C . LYS A 1 116 ? -17.416 5.099 18.252 1.00 78.25 116 LYS A C 1
ATOM 946 O O . LYS A 1 116 ? -18.478 4.930 18.846 1.00 78.25 116 LYS A O 1
ATOM 951 N N . LYS A 1 117 ? -17.305 4.903 16.938 1.00 78.44 117 LYS A N 1
ATOM 952 C CA . LYS A 1 117 ? -18.412 4.508 16.050 1.00 78.44 117 LYS A CA 1
ATOM 953 C C . LYS A 1 117 ? -18.480 3.001 15.788 1.00 78.44 117 LYS A C 1
ATOM 955 O O . LYS A 1 117 ? -19.406 2.531 15.138 1.00 78.44 117 LYS A O 1
ATOM 960 N N . THR A 1 118 ? -17.512 2.231 16.282 1.00 85.81 118 THR A N 1
ATOM 961 C CA . THR A 1 118 ? -17.504 0.767 16.180 1.00 85.81 118 THR A CA 1
ATOM 962 C C . THR A 1 118 ? -16.976 0.122 17.459 1.00 85.81 118 THR A C 1
ATOM 964 O O . THR A 1 118 ? -16.368 0.767 18.312 1.00 85.81 118 THR A O 1
ATOM 967 N N . THR A 1 119 ? -17.222 -1.176 17.598 1.00 87.50 119 THR A N 1
ATOM 968 C CA . THR A 1 119 ? -16.775 -1.986 18.737 1.00 87.50 119 THR A CA 1
ATOM 969 C C . THR A 1 119 ? -15.327 -2.439 18.573 1.00 87.50 119 THR A C 1
ATOM 971 O O . THR A 1 119 ? -14.904 -2.726 17.450 1.00 87.50 119 THR A O 1
ATOM 974 N N . PHE A 1 120 ? -14.624 -2.657 19.690 1.00 85.06 120 PHE A N 1
ATOM 975 C CA . PHE A 1 120 ? -13.293 -3.277 19.687 1.00 85.06 120 PHE A CA 1
ATOM 976 C C . PHE A 1 120 ? -13.280 -4.639 18.978 1.00 85.06 120 PHE A C 1
ATOM 978 O O . PHE A 1 120 ? -12.357 -4.908 18.228 1.00 85.06 120 PHE A O 1
ATOM 985 N N . LYS A 1 121 ? -14.334 -5.458 19.123 1.00 88.75 121 LYS A N 1
ATOM 986 C CA . LYS A 1 121 ? -14.433 -6.783 18.479 1.00 88.75 121 LYS A CA 1
ATOM 987 C C . LYS A 1 121 ? -14.242 -6.713 16.959 1.00 88.75 121 LYS A C 1
ATOM 989 O O . LYS A 1 121 ? -13.381 -7.394 16.420 1.00 88.75 121 LYS A O 1
ATOM 994 N N . LYS A 1 122 ? -15.005 -5.852 16.272 1.00 90.25 122 LYS A N 1
ATOM 995 C CA . LYS A 1 122 ? -14.886 -5.668 14.812 1.00 90.25 122 LYS A CA 1
ATOM 996 C C . LYS A 1 122 ? -13.498 -5.174 14.408 1.00 90.25 122 LYS A C 1
ATOM 998 O O . LYS A 1 122 ? -12.949 -5.650 13.425 1.00 90.25 122 LYS A O 1
ATOM 1003 N N . PHE A 1 123 ? -12.934 -4.243 15.173 1.00 90.12 123 PHE A N 1
ATOM 1004 C CA . PHE A 1 123 ? -11.597 -3.724 14.906 1.00 90.12 123 PHE A CA 1
ATOM 1005 C C . PHE A 1 123 ? -10.511 -4.795 15.092 1.00 90.12 123 PHE A C 1
ATOM 1007 O O . PHE A 1 123 ? -9.691 -4.992 14.201 1.00 90.12 123 PHE A O 1
ATOM 1014 N N . ALA A 1 124 ? -10.562 -5.544 16.195 1.00 88.50 124 ALA A N 1
ATOM 1015 C CA . ALA A 1 124 ? -9.637 -6.629 16.498 1.00 88.50 124 ALA A CA 1
ATOM 1016 C C . ALA A 1 124 ? -9.673 -7.735 15.433 1.00 88.50 124 ALA A C 1
ATOM 1018 O O . ALA A 1 124 ? -8.621 -8.226 15.043 1.00 88.50 124 ALA A O 1
ATOM 1019 N N . VAL A 1 125 ? -10.857 -8.073 14.906 1.00 92.62 125 VAL A N 1
ATOM 1020 C CA . VAL A 1 125 ? -10.993 -9.030 13.795 1.00 92.62 125 VAL A CA 1
ATOM 1021 C C . VAL A 1 125 ? -10.274 -8.537 12.536 1.00 92.62 125 VAL A C 1
ATOM 1023 O O . VAL A 1 125 ? -9.564 -9.314 11.905 1.00 92.62 125 VAL A O 1
ATOM 1026 N N . ILE A 1 126 ? -10.397 -7.252 12.187 1.00 93.50 126 ILE A N 1
ATOM 1027 C CA . ILE A 1 126 ? -9.702 -6.681 11.021 1.00 93.50 126 ILE A CA 1
ATOM 1028 C C . ILE A 1 126 ? -8.186 -6.656 11.223 1.00 93.50 126 ILE A C 1
ATOM 1030 O O . ILE A 1 126 ? -7.457 -7.014 10.297 1.00 93.50 126 ILE A O 1
ATOM 1034 N N . ILE A 1 127 ? -7.709 -6.293 12.419 1.00 91.06 127 ILE A N 1
ATOM 1035 C CA . ILE A 1 127 ? -6.282 -6.372 12.768 1.00 91.06 127 ILE A CA 1
ATOM 1036 C C . ILE A 1 127 ? -5.795 -7.812 12.599 1.00 91.06 127 ILE A C 1
ATOM 1038 O O . ILE A 1 127 ? -4.869 -8.054 11.830 1.00 91.06 127 ILE A O 1
ATOM 1042 N N . ALA A 1 128 ? -6.440 -8.765 13.276 1.00 89.94 128 ALA A N 1
ATOM 1043 C CA . ALA A 1 128 ? -6.031 -10.164 13.270 1.00 89.94 128 ALA A CA 1
ATOM 1044 C C . ALA A 1 128 ? -6.001 -10.735 11.847 1.00 89.94 128 ALA A C 1
ATOM 1046 O O . ALA A 1 128 ? -4.993 -11.307 11.448 1.00 89.94 128 ALA A O 1
ATOM 1047 N N . ALA A 1 129 ? -7.051 -10.503 11.054 1.00 92.81 129 ALA A N 1
ATOM 1048 C CA . ALA A 1 129 ? -7.105 -10.948 9.665 1.00 92.81 129 ALA A CA 1
ATOM 1049 C C . ALA A 1 129 ? -5.992 -10.323 8.808 1.00 92.81 129 ALA A C 1
ATOM 1051 O O . ALA A 1 129 ? -5.371 -11.021 8.016 1.00 92.81 129 ALA A O 1
ATOM 1052 N N . THR A 1 130 ? -5.717 -9.025 8.980 1.00 92.50 130 THR A N 1
ATOM 1053 C CA . THR A 1 130 ? -4.652 -8.322 8.244 1.00 92.50 130 THR A CA 1
ATOM 1054 C C . THR A 1 130 ? -3.282 -8.912 8.570 1.00 92.50 130 THR A C 1
ATOM 1056 O O . THR A 1 130 ? -2.568 -9.334 7.668 1.00 92.50 130 THR A O 1
ATOM 1059 N N . PHE A 1 131 ? -2.920 -8.995 9.852 1.00 90.00 131 PHE A N 1
ATOM 1060 C CA . PHE A 1 131 ? -1.612 -9.513 10.257 1.00 90.00 131 PHE A CA 1
ATOM 1061 C C . PHE A 1 131 ? -1.440 -11.000 9.933 1.00 90.00 131 PHE A C 1
ATOM 1063 O O . PHE A 1 131 ? -0.370 -11.391 9.481 1.00 90.00 131 PHE A O 1
ATOM 1070 N N . MET A 1 132 ? -2.488 -11.812 10.102 1.00 90.19 132 MET A N 1
ATOM 1071 C CA . MET A 1 132 ? -2.464 -13.234 9.753 1.00 90.19 132 MET A CA 1
ATOM 1072 C C . MET A 1 132 ? -2.206 -13.439 8.258 1.00 90.19 132 MET A C 1
ATOM 1074 O O . MET A 1 132 ? -1.287 -14.166 7.897 1.00 90.19 132 MET A O 1
ATOM 1078 N N . LEU A 1 133 ? -2.981 -12.776 7.392 1.00 92.19 133 LEU A N 1
ATOM 1079 C CA . LEU A 1 133 ? -2.819 -12.904 5.942 1.00 92.19 133 LEU A CA 1
ATOM 1080 C C . LEU A 1 133 ? -1.461 -12.370 5.477 1.00 92.19 133 LEU A C 1
ATOM 1082 O O . LEU A 1 133 ? -0.820 -13.009 4.651 1.00 92.19 133 LEU A O 1
ATOM 1086 N N . GLY A 1 134 ? -0.998 -11.247 6.035 1.00 90.50 134 GLY A N 1
ATOM 1087 C CA . GLY A 1 134 ? 0.321 -10.695 5.719 1.00 90.50 134 GLY A CA 1
ATOM 1088 C C . GLY A 1 134 ? 1.474 -11.602 6.159 1.00 90.50 134 GLY A C 1
ATOM 1089 O O . GLY A 1 134 ? 2.459 -11.720 5.439 1.00 90.50 134 GLY A O 1
ATOM 1090 N N . ALA A 1 135 ? 1.346 -12.279 7.304 1.00 88.75 135 ALA A N 1
ATOM 1091 C CA . ALA A 1 135 ? 2.339 -13.245 7.768 1.00 88.75 135 ALA A CA 1
ATOM 1092 C C . ALA A 1 135 ? 2.357 -14.514 6.900 1.00 88.75 135 ALA A C 1
ATOM 1094 O O . ALA A 1 135 ? 3.430 -14.963 6.514 1.00 88.75 135 ALA A O 1
ATOM 1095 N N . MET A 1 136 ? 1.184 -15.062 6.556 1.00 89.31 136 MET A N 1
ATOM 1096 C CA . MET A 1 136 ? 1.065 -16.257 5.704 1.00 89.31 136 MET A CA 1
ATOM 1097 C C . MET A 1 136 ? 1.552 -16.014 4.268 1.00 89.31 136 MET A C 1
ATOM 1099 O O . MET A 1 136 ? 2.174 -16.896 3.685 1.00 89.31 136 MET A O 1
ATOM 1103 N N . ALA A 1 137 ? 1.301 -14.820 3.723 1.00 90.25 137 ALA A N 1
ATOM 1104 C CA . ALA A 1 137 ? 1.784 -14.384 2.409 1.00 90.25 137 ALA A CA 1
ATOM 1105 C C . ALA A 1 137 ? 3.244 -13.892 2.424 1.00 90.25 137 ALA A C 1
ATOM 1107 O O . ALA A 1 137 ? 3.768 -13.462 1.406 1.00 90.25 137 ALA A O 1
ATOM 1108 N N . GLU A 1 138 ? 3.885 -13.875 3.591 1.00 88.06 138 GLU A N 1
ATOM 1109 C CA . GLU A 1 138 ? 5.221 -13.323 3.800 1.00 88.06 138 GLU A CA 1
ATOM 1110 C C . GLU A 1 138 ? 5.424 -11.859 3.309 1.00 88.06 138 GLU A C 1
ATOM 1112 O O . GLU A 1 138 ? 6.525 -11.427 2.934 1.00 88.06 138 GLU A O 1
ATOM 1117 N N . GLU A 1 139 ? 4.369 -11.043 3.388 1.00 87.00 139 GLU A N 1
ATOM 1118 C CA . GLU A 1 139 ? 4.301 -9.666 2.887 1.00 87.00 139 GLU A CA 1
ATOM 1119 C C . GLU A 1 139 ? 4.895 -8.645 3.879 1.00 87.00 139 GLU A C 1
ATOM 1121 O O . GLU A 1 139 ? 4.203 -7.952 4.634 1.00 87.00 139 GLU A O 1
ATOM 1126 N N . LYS A 1 140 ? 6.224 -8.504 3.840 1.00 85.94 140 LYS A N 1
ATOM 1127 C CA . LYS A 1 140 ? 7.024 -7.654 4.749 1.00 85.94 140 LYS A CA 1
ATOM 1128 C C . LYS A 1 140 ? 6.514 -6.205 4.850 1.00 85.94 140 LYS A C 1
ATOM 1130 O O . LYS A 1 140 ? 6.382 -5.646 5.940 1.00 85.94 140 LYS A O 1
ATOM 1135 N N . MET A 1 141 ? 6.198 -5.584 3.709 1.00 81.00 141 MET A N 1
ATOM 1136 C CA . MET A 1 141 ? 5.751 -4.183 3.658 1.00 81.00 141 MET A CA 1
ATOM 1137 C C . MET A 1 141 ? 4.339 -3.994 4.220 1.00 81.00 141 MET A C 1
ATOM 1139 O O . MET A 1 141 ? 4.040 -2.936 4.776 1.00 81.00 141 MET A O 1
ATOM 1143 N N . MET A 1 142 ? 3.479 -5.008 4.104 1.00 85.62 142 MET A N 1
ATOM 1144 C CA . MET A 1 142 ? 2.110 -4.960 4.612 1.00 85.62 142 MET A CA 1
ATOM 1145 C C . MET A 1 142 ? 2.093 -4.851 6.136 1.00 85.62 142 MET A C 1
ATOM 1147 O O . MET A 1 142 ? 1.334 -4.043 6.668 1.00 85.62 142 MET A O 1
ATOM 1151 N N . LEU A 1 143 ? 2.965 -5.590 6.834 1.00 84.56 143 LEU A N 1
ATOM 1152 C CA . LEU A 1 143 ? 3.060 -5.515 8.295 1.00 84.56 143 LEU A CA 1
ATOM 1153 C C . LEU A 1 143 ? 3.470 -4.118 8.770 1.00 84.56 143 LEU A C 1
ATOM 1155 O O . LEU A 1 143 ? 2.822 -3.550 9.651 1.00 84.56 143 LEU A O 1
ATOM 1159 N N . MET A 1 144 ? 4.502 -3.531 8.154 1.00 83.19 144 MET A N 1
ATOM 1160 C CA . MET A 1 144 ? 4.938 -2.173 8.499 1.00 83.19 144 MET A CA 1
ATOM 1161 C C . MET A 1 144 ? 3.845 -1.135 8.230 1.00 83.19 144 MET A C 1
ATOM 1163 O O . MET A 1 144 ? 3.568 -0.281 9.075 1.00 83.19 144 MET A O 1
ATOM 1167 N N . LEU A 1 145 ? 3.203 -1.211 7.060 1.00 85.31 145 LEU A N 1
ATOM 1168 C CA . LEU A 1 145 ? 2.145 -0.277 6.688 1.00 85.31 145 LEU A CA 1
ATOM 1169 C C . LEU A 1 145 ? 0.912 -0.432 7.579 1.00 85.31 145 LEU A C 1
ATOM 1171 O O . LEU A 1 145 ? 0.308 0.574 7.933 1.00 85.31 145 LEU A O 1
ATOM 1175 N N . ALA A 1 146 ? 0.568 -1.648 8.008 1.00 87.69 146 ALA A N 1
ATOM 1176 C CA . ALA A 1 146 ? -0.558 -1.881 8.906 1.00 87.69 146 ALA A CA 1
ATOM 1177 C C . ALA A 1 146 ? -0.377 -1.153 10.247 1.00 87.69 146 ALA A C 1
ATOM 1179 O O . ALA A 1 146 ? -1.289 -0.466 10.716 1.00 87.69 146 ALA A O 1
ATOM 1180 N N . VAL A 1 147 ? 0.821 -1.234 10.834 1.00 85.12 147 VAL A N 1
ATOM 1181 C CA . VAL A 1 147 ? 1.166 -0.493 12.058 1.00 85.12 147 VAL A CA 1
ATOM 1182 C C . VAL A 1 147 ? 1.069 1.014 11.822 1.00 85.12 147 VAL A C 1
ATOM 1184 O O . VAL A 1 147 ? 0.427 1.724 12.601 1.00 85.12 147 VAL A O 1
ATOM 1187 N N . LEU A 1 148 ? 1.641 1.500 10.716 1.00 83.69 148 LEU A N 1
ATOM 1188 C CA . LEU A 1 148 ? 1.594 2.915 10.351 1.00 83.69 148 LEU A CA 1
ATOM 1189 C C . LEU A 1 148 ? 0.150 3.420 10.190 1.00 83.69 148 LEU A C 1
ATOM 1191 O O . LEU A 1 148 ? -0.180 4.486 10.706 1.00 83.69 148 LEU A O 1
ATOM 1195 N N . CYS A 1 149 ? -0.732 2.649 9.548 1.00 84.94 149 CYS A N 1
ATOM 1196 C CA . CYS A 1 149 ? -2.149 2.977 9.376 1.00 84.94 149 CYS A CA 1
ATOM 1197 C C . CYS A 1 149 ? -2.866 3.187 10.717 1.00 84.94 149 CYS A C 1
ATOM 1199 O O . CYS A 1 149 ? -3.622 4.153 10.874 1.00 84.94 149 CYS A O 1
ATOM 1201 N N . ILE A 1 150 ? -2.620 2.312 11.697 1.00 85.12 150 ILE A N 1
ATOM 1202 C CA . ILE A 1 150 ? -3.226 2.413 13.030 1.00 85.12 150 ILE A CA 1
ATOM 1203 C C . ILE A 1 150 ? -2.703 3.654 13.765 1.00 85.12 150 ILE A C 1
ATOM 1205 O O . ILE A 1 150 ? -3.503 4.421 14.307 1.00 85.12 150 ILE A O 1
ATOM 1209 N N . ILE A 1 151 ? -1.382 3.876 13.755 1.00 82.69 151 ILE A N 1
ATOM 1210 C CA . ILE A 1 151 ? -0.748 5.035 14.405 1.00 82.69 151 ILE A CA 1
ATOM 1211 C C . ILE A 1 151 ? -1.271 6.337 13.795 1.00 82.69 151 ILE A C 1
ATOM 1213 O O . ILE A 1 151 ? -1.720 7.218 14.526 1.00 82.69 151 ILE A O 1
ATOM 1217 N N . LEU A 1 152 ? -1.278 6.454 12.464 1.00 79.88 152 LEU A N 1
ATOM 1218 C CA . LEU A 1 152 ? -1.784 7.643 11.777 1.00 79.88 152 LEU A CA 1
ATOM 1219 C C . LEU A 1 152 ? -3.261 7.894 12.097 1.00 79.88 152 LEU A C 1
ATOM 1221 O O . LEU A 1 152 ? -3.633 9.029 12.389 1.00 79.88 152 LEU A O 1
ATOM 1225 N N . SER A 1 153 ? -4.090 6.846 12.122 1.00 81.81 153 SER A N 1
ATOM 1226 C CA . SER A 1 153 ? -5.505 6.969 12.503 1.00 81.81 153 SER A CA 1
ATOM 1227 C C . SER A 1 153 ? -5.666 7.482 13.940 1.00 81.81 153 SER A C 1
ATOM 1229 O O . SER A 1 153 ? -6.513 8.339 14.203 1.00 81.81 153 SER A O 1
ATOM 1231 N N . ALA A 1 154 ? -4.829 7.005 14.867 1.00 78.69 154 ALA A N 1
ATOM 1232 C CA . ALA A 1 154 ? -4.821 7.462 16.253 1.00 78.69 154 ALA A CA 1
ATOM 1233 C C . ALA A 1 154 ? -4.413 8.941 16.365 1.00 78.69 154 ALA A C 1
ATOM 1235 O O . ALA A 1 154 ? -5.098 9.720 17.033 1.00 78.69 154 ALA A O 1
ATOM 1236 N N . LEU A 1 155 ? -3.332 9.334 15.680 1.00 77.31 155 LEU A N 1
ATOM 1237 C CA . LEU A 1 155 ? -2.803 10.701 15.679 1.00 77.31 155 LEU A CA 1
ATOM 1238 C C . LEU A 1 155 ? -3.797 11.697 15.072 1.00 77.31 155 LEU A C 1
ATOM 1240 O O . LEU A 1 155 ? -4.047 12.749 15.661 1.00 77.31 155 LEU A O 1
ATOM 1244 N N . ILE A 1 156 ? -4.415 11.351 13.937 1.00 75.56 156 ILE A N 1
ATOM 1245 C CA . ILE A 1 156 ? -5.442 12.185 13.297 1.00 75.56 156 ILE A CA 1
ATOM 1246 C C . ILE A 1 156 ? -6.636 12.356 14.240 1.00 75.56 156 ILE A C 1
ATOM 1248 O O . ILE A 1 156 ? -7.079 13.479 14.473 1.00 75.56 156 ILE A O 1
ATOM 1252 N N . ASN A 1 157 ? -7.129 11.273 14.847 1.00 75.50 157 ASN A N 1
ATOM 1253 C CA . ASN A 1 157 ? -8.251 11.368 15.779 1.00 75.50 157 ASN A CA 1
ATOM 1254 C C . ASN A 1 157 ? -7.904 12.186 17.038 1.00 75.50 157 ASN A C 1
ATOM 1256 O O . ASN A 1 157 ? -8.739 12.924 17.562 1.00 75.50 157 ASN A O 1
ATOM 1260 N N . GLN A 1 158 ? -6.665 12.092 17.530 1.00 72.31 158 GLN A N 1
ATOM 1261 C CA . GLN A 1 158 ? -6.187 12.919 18.638 1.00 72.31 158 GLN A CA 1
ATOM 1262 C C . GLN A 1 158 ? -6.143 14.404 18.271 1.00 72.31 158 GLN A C 1
ATOM 1264 O O . GLN A 1 158 ? -6.583 15.230 19.073 1.00 72.31 158 GLN A O 1
ATOM 1269 N N . TYR A 1 159 ? -5.646 14.732 17.077 1.00 70.62 159 TYR A N 1
ATOM 1270 C CA . TYR A 1 159 ? -5.622 16.101 16.568 1.00 70.62 159 TYR A CA 1
ATOM 1271 C C . TYR A 1 159 ? -7.036 16.690 16.458 1.00 70.62 159 TYR A C 1
ATOM 1273 O O . TYR A 1 159 ? -7.250 17.854 16.794 1.00 70.62 159 TYR A O 1
ATOM 1281 N N . VAL A 1 160 ? -8.009 15.872 16.040 1.00 67.94 160 VAL A N 1
ATOM 1282 C CA . VAL A 1 160 ? -9.405 16.291 15.858 1.00 67.94 160 VAL A CA 1
ATOM 1283 C C . VAL A 1 160 ? -10.122 16.523 17.190 1.00 67.94 160 VAL A C 1
ATOM 1285 O O . VAL A 1 160 ? -10.687 17.588 17.399 1.00 67.94 160 VAL A O 1
ATOM 1288 N N . GLU A 1 161 ? -10.081 15.573 18.124 1.00 66.19 161 GLU A N 1
ATOM 1289 C CA . GLU A 1 161 ? -10.863 15.665 19.370 1.00 66.19 161 GLU A CA 1
ATOM 1290 C C . GLU A 1 161 ? -10.233 16.562 20.460 1.00 66.19 161 GLU A C 1
ATOM 1292 O O . GLU A 1 161 ? -10.806 16.672 21.540 1.00 66.19 161 GLU A O 1
ATOM 1297 N N . LYS A 1 162 ? -9.058 17.170 20.216 1.00 60.94 162 LYS A N 1
ATOM 1298 C CA . LYS A 1 162 ? -8.330 18.068 21.144 1.00 60.94 162 LYS A CA 1
ATOM 1299 C C . LYS A 1 162 ? -8.349 17.606 22.616 1.00 60.94 162 LYS A C 1
ATOM 1301 O O . LYS A 1 162 ? -8.730 18.346 23.516 1.00 60.94 162 LYS A O 1
ATOM 1306 N N . GLY A 1 163 ? -7.900 16.376 22.871 1.00 56.00 163 GLY A N 1
ATOM 1307 C CA . GLY A 1 163 ? -7.774 15.851 24.234 1.00 56.00 163 GLY A CA 1
ATOM 1308 C C . GLY A 1 163 ? -7.163 14.452 24.299 1.00 56.00 163 GLY A C 1
ATOM 1309 O O . GLY A 1 163 ? -7.592 13.534 23.587 1.00 56.00 163 GLY A O 1
ATOM 1310 N N . LEU A 1 164 ? -6.160 14.289 25.166 1.00 55.56 164 LEU A N 1
ATOM 1311 C CA . LEU A 1 164 ? -5.524 13.014 25.504 1.00 55.56 164 LEU A CA 1
ATOM 1312 C C . LEU A 1 164 ? -6.312 12.378 26.658 1.00 55.56 164 LEU A C 1
ATOM 1314 O O . LEU A 1 164 ? -6.096 12.668 27.827 1.00 55.56 164 LEU A O 1
ATOM 1318 N N . THR A 1 165 ? -7.302 11.552 26.330 1.00 64.88 165 THR A N 1
ATOM 1319 C CA . THR A 1 165 ? -8.079 10.823 27.344 1.00 64.88 165 THR A CA 1
ATOM 1320 C C . THR A 1 165 ? -7.298 9.591 27.814 1.00 64.88 165 THR A C 1
ATOM 1322 O O . THR A 1 165 ? -6.661 8.933 26.992 1.00 64.88 165 THR A O 1
ATOM 1325 N N . VAL A 1 166 ? -7.435 9.190 29.085 1.00 64.06 166 VAL A N 1
ATOM 1326 C CA . VAL A 1 166 ? -6.892 7.927 29.651 1.00 64.06 166 VAL A CA 1
ATOM 1327 C C . VAL A 1 166 ? -7.193 6.710 28.758 1.00 64.06 166 VAL A C 1
ATOM 1329 O O . VAL A 1 166 ? -6.367 5.820 28.589 1.00 64.06 166 VAL A O 1
ATOM 1332 N N . ARG A 1 167 ? -8.345 6.712 28.074 1.00 62.94 167 ARG A N 1
ATOM 1333 C CA . ARG A 1 167 ? -8.723 5.697 27.079 1.00 62.94 167 ARG A CA 1
ATOM 1334 C C . ARG A 1 167 ? -7.801 5.646 25.853 1.00 62.94 167 ARG A C 1
ATOM 1336 O O . ARG A 1 167 ? -7.543 4.557 25.360 1.00 62.94 167 ARG A O 1
ATOM 1343 N N . LYS A 1 168 ? -7.316 6.784 25.343 1.00 66.62 168 LYS A N 1
ATOM 1344 C CA . LYS A 1 168 ? -6.371 6.830 24.209 1.00 66.62 168 LYS A CA 1
ATOM 1345 C C . LYS A 1 168 ? -5.014 6.266 24.621 1.00 66.62 168 LYS A C 1
ATOM 1347 O O . LYS A 1 168 ? -4.431 5.506 23.859 1.00 66.62 168 LYS A O 1
ATOM 1352 N N . LEU A 1 169 ? -4.589 6.553 25.854 1.00 67.00 169 LEU A N 1
ATOM 1353 C CA . LEU A 1 169 ? -3.412 5.935 26.463 1.00 67.00 169 LEU A CA 1
ATOM 1354 C C . LEU A 1 169 ? -3.592 4.413 26.589 1.00 67.00 169 LEU A C 1
ATOM 1356 O O . LEU A 1 169 ? -2.721 3.659 26.181 1.00 67.00 169 LEU A O 1
ATOM 1360 N N . GLY A 1 170 ? -4.763 3.961 27.051 1.00 70.44 170 GLY A N 1
ATOM 1361 C CA . GLY A 1 170 ? -5.110 2.539 27.117 1.00 70.44 170 GLY A CA 1
ATOM 1362 C C . GLY A 1 170 ? -5.144 1.851 25.748 1.00 70.44 170 GLY A C 1
ATOM 1363 O O . GLY A 1 170 ? -4.695 0.716 25.630 1.00 70.44 170 GLY A O 1
ATOM 1364 N N . ILE A 1 171 ? -5.608 2.532 24.693 1.00 70.62 171 ILE A N 1
ATOM 1365 C CA . ILE A 1 171 ? -5.535 2.001 23.323 1.00 70.62 171 ILE A CA 1
ATOM 1366 C C . ILE A 1 171 ? -4.081 1.938 22.847 1.00 70.62 171 ILE A C 1
ATOM 1368 O O . ILE A 1 171 ? -3.705 0.948 22.236 1.00 70.62 171 ILE A O 1
ATOM 1372 N N . LEU A 1 172 ? -3.259 2.945 23.142 1.00 69.44 172 LEU A N 1
ATOM 1373 C CA . LEU A 1 172 ? -1.845 2.954 22.765 1.00 69.44 172 LEU A CA 1
ATOM 1374 C C . LEU A 1 172 ? -1.071 1.821 23.459 1.00 69.44 172 LEU A C 1
ATOM 1376 O O . LEU A 1 172 ? -0.361 1.071 22.799 1.00 69.44 172 LEU A O 1
ATOM 1380 N N . VAL A 1 173 ? -1.278 1.637 24.765 1.00 75.00 173 VAL A N 1
ATOM 1381 C CA . VAL A 1 173 ? -0.700 0.526 25.538 1.00 75.00 173 VAL A CA 1
ATOM 1382 C C . VAL A 1 173 ? -1.227 -0.821 25.038 1.00 75.00 173 VAL A C 1
ATOM 1384 O O . VAL A 1 173 ? -0.449 -1.747 24.837 1.00 75.00 173 VAL A O 1
ATOM 1387 N N . GLY A 1 174 ? -2.530 -0.932 2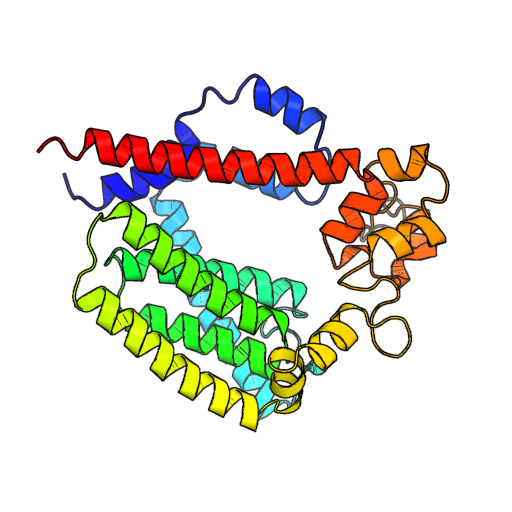4.765 1.00 74.62 174 GLY A N 1
ATOM 1388 C CA . GLY A 1 174 ? -3.126 -2.141 24.195 1.00 74.62 174 GLY A CA 1
ATOM 1389 C C . GLY A 1 174 ? -2.594 -2.474 22.799 1.00 74.62 174 GLY A C 1
ATOM 1390 O O . GLY A 1 174 ? -2.389 -3.644 22.490 1.00 74.62 174 GLY A O 1
ATOM 1391 N N . LEU A 1 175 ? -2.316 -1.464 21.972 1.00 73.12 175 LEU A N 1
ATOM 1392 C CA . LEU A 1 175 ? -1.662 -1.635 20.676 1.00 73.12 175 LEU A CA 1
ATOM 1393 C C . LEU A 1 175 ? -0.219 -2.106 20.834 1.00 73.12 175 LEU A C 1
ATOM 1395 O O . LEU A 1 175 ? 0.179 -3.007 20.109 1.00 73.12 175 LEU A O 1
ATOM 1399 N N . LEU A 1 176 ? 0.537 -1.559 21.790 1.00 74.81 176 LEU A N 1
ATOM 1400 C CA . LEU A 1 176 ? 1.899 -2.017 22.085 1.00 74.81 176 LEU A CA 1
ATOM 1401 C C . LEU A 1 176 ? 1.909 -3.482 22.542 1.00 74.81 176 LEU A C 1
ATOM 1403 O O . LEU A 1 176 ? 2.666 -4.285 22.005 1.00 74.81 176 LEU A O 1
ATOM 1407 N N . LEU A 1 177 ? 1.025 -3.858 23.470 1.00 77.44 177 LEU A N 1
ATOM 1408 C CA . LEU A 1 177 ? 0.895 -5.245 23.932 1.00 77.44 177 LEU A CA 1
ATOM 1409 C C . LEU A 1 177 ? 0.434 -6.185 22.808 1.00 77.44 177 LEU A C 1
ATOM 1411 O O . LEU A 1 177 ? 1.002 -7.259 22.624 1.00 77.44 177 LEU A O 1
ATOM 1415 N N . GLY A 1 178 ? -0.560 -5.771 22.019 1.00 73.38 178 GLY A N 1
ATOM 1416 C CA . GLY A 1 178 ? -1.020 -6.528 20.854 1.00 73.38 178 GLY A CA 1
ATOM 1417 C C . GLY A 1 178 ? 0.075 -6.688 19.800 1.00 73.38 178 GLY A C 1
ATOM 1418 O O . GLY A 1 178 ? 0.208 -7.755 19.208 1.00 73.38 178 GLY A O 1
ATOM 1419 N N . PHE A 1 179 ? 0.908 -5.665 19.613 1.00 77.44 179 PHE A N 1
ATOM 1420 C CA . PHE A 1 179 ? 2.038 -5.705 18.694 1.00 77.44 179 PHE A CA 1
ATOM 1421 C C . PHE A 1 179 ? 3.101 -6.716 19.133 1.00 77.44 179 PHE A C 1
ATOM 1423 O O . PHE A 1 179 ? 3.597 -7.463 18.297 1.00 77.44 179 PHE A O 1
ATOM 1430 N N . VAL A 1 180 ? 3.382 -6.830 20.436 1.00 80.69 180 VAL A N 1
ATOM 1431 C CA . VAL A 1 180 ? 4.267 -7.881 20.974 1.00 80.69 180 VAL A CA 1
ATOM 1432 C C . VAL A 1 180 ? 3.724 -9.278 20.659 1.00 80.69 180 VAL A C 1
ATOM 1434 O O . VAL A 1 180 ? 4.480 -10.155 20.243 1.00 80.69 180 VAL A O 1
ATOM 1437 N N . VAL A 1 181 ? 2.416 -9.501 20.815 1.00 79.50 181 VAL A N 1
ATOM 1438 C CA . VAL A 1 181 ? 1.789 -10.794 20.478 1.00 79.50 181 VAL A CA 1
ATOM 1439 C C . VAL A 1 181 ? 1.910 -11.090 18.983 1.00 79.50 181 VAL A C 1
ATOM 1441 O O . VAL A 1 181 ? 2.282 -12.199 18.604 1.00 79.50 181 VAL A O 1
ATOM 1444 N N . VAL A 1 182 ? 1.641 -10.095 18.136 1.00 78.19 182 VAL A N 1
ATOM 1445 C CA . VAL A 1 182 ? 1.760 -10.214 16.679 1.00 78.19 182 VAL A CA 1
ATOM 1446 C C . VAL A 1 182 ? 3.197 -10.517 16.261 1.00 78.19 182 VAL A C 1
ATOM 1448 O O . VAL A 1 182 ? 3.397 -11.429 15.469 1.00 78.19 182 VAL A O 1
ATOM 1451 N N . ILE A 1 183 ? 4.194 -9.818 16.813 1.00 81.25 183 ILE A N 1
ATOM 1452 C CA . ILE A 1 183 ? 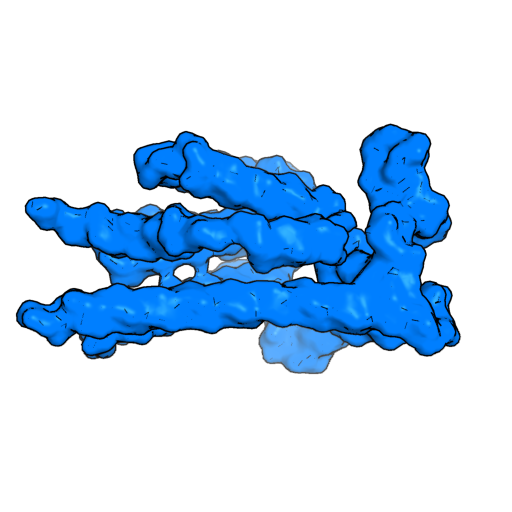5.611 -10.090 16.534 1.00 81.25 183 ILE A CA 1
ATOM 1453 C C . ILE A 1 183 ? 5.962 -11.527 16.903 1.00 81.25 183 ILE A C 1
ATOM 1455 O O . ILE A 1 183 ? 6.536 -12.223 16.081 1.00 81.25 183 ILE A O 1
ATOM 1459 N N . ASN A 1 184 ? 5.578 -11.994 18.093 1.00 83.44 184 ASN A N 1
ATOM 1460 C CA . ASN A 1 184 ? 5.857 -13.372 18.506 1.00 83.44 184 ASN A CA 1
ATOM 1461 C C . ASN A 1 184 ? 5.207 -14.408 17.576 1.00 83.44 184 ASN A C 1
ATOM 1463 O O . ASN A 1 184 ? 5.769 -15.476 17.348 1.00 83.44 184 ASN A O 1
ATOM 1467 N N . LEU A 1 185 ? 4.018 -14.115 17.044 1.00 80.19 185 LEU A N 1
ATOM 1468 C CA . LEU A 1 185 ? 3.362 -14.983 16.069 1.00 80.19 185 LEU A CA 1
ATOM 1469 C C . LEU A 1 185 ? 4.117 -14.982 14.732 1.00 80.19 185 LEU A C 1
ATOM 1471 O O . LEU A 1 185 ? 4.362 -16.043 14.167 1.00 80.19 185 LEU A O 1
ATOM 1475 N N . VAL A 1 186 ? 4.501 -13.799 14.246 1.00 82.06 186 VAL A N 1
ATOM 1476 C CA . VAL A 1 186 ? 5.256 -13.649 12.996 1.00 82.06 186 VAL A CA 1
ATOM 1477 C C . VAL A 1 186 ? 6.632 -14.299 13.119 1.00 82.06 186 VAL A C 1
ATOM 1479 O O . VAL A 1 186 ? 7.047 -14.956 12.182 1.00 82.06 186 VAL A O 1
ATOM 1482 N N . ASP A 1 187 ? 7.305 -14.208 14.265 1.00 84.19 187 ASP A N 1
ATOM 1483 C CA . ASP A 1 187 ? 8.609 -14.844 14.497 1.00 84.19 187 ASP A CA 1
ATOM 1484 C C . ASP A 1 187 ? 8.537 -16.372 14.378 1.00 84.19 187 ASP A C 1
ATOM 1486 O O . ASP A 1 187 ? 9.428 -17.009 13.828 1.00 84.19 187 ASP A O 1
ATOM 1490 N N . ARG A 1 188 ? 7.426 -16.968 14.826 1.00 84.12 188 ARG A N 1
ATOM 1491 C CA . ARG A 1 188 ? 7.189 -18.413 14.698 1.00 84.12 188 ARG A CA 1
ATOM 1492 C C . ARG A 1 188 ? 6.843 -18.847 13.276 1.00 84.12 188 ARG A C 1
ATOM 1494 O O . ARG A 1 188 ? 7.145 -19.977 12.913 1.00 84.12 188 ARG A O 1
ATOM 1501 N N . LEU A 1 189 ? 6.161 -17.994 12.511 1.00 83.38 189 LEU A N 1
ATOM 1502 C CA . LEU A 1 189 ? 5.680 -18.316 11.161 1.00 83.38 189 LEU A CA 1
ATOM 1503 C C . LEU A 1 189 ? 6.693 -17.951 10.067 1.00 83.38 189 LEU A C 1
ATOM 1505 O O . LEU A 1 189 ? 6.821 -18.667 9.083 1.00 83.38 189 LEU A O 1
ATOM 1509 N N . ALA A 1 190 ? 7.383 -16.825 10.23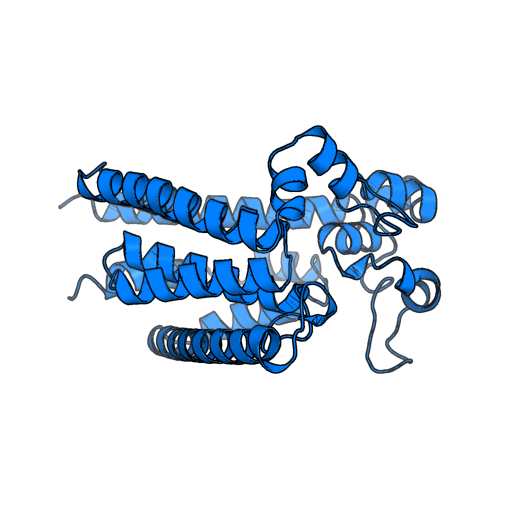1 1.00 82.38 190 ALA A N 1
ATOM 1510 C CA . ALA A 1 190 ? 8.257 -16.189 9.254 1.00 82.38 190 ALA A CA 1
ATOM 1511 C C . ALA A 1 190 ? 9.401 -15.426 9.968 1.00 82.38 190 ALA A C 1
ATOM 1513 O O . ALA A 1 190 ? 9.462 -14.193 9.901 1.00 82.38 190 ALA A O 1
ATOM 1514 N N . PRO A 1 191 ? 10.327 -16.117 10.661 1.00 84.31 191 PRO A N 1
ATOM 1515 C CA . PRO A 1 191 ? 11.395 -15.466 11.433 1.00 84.31 191 PRO A CA 1
ATOM 1516 C C . PRO A 1 191 ? 12.291 -14.574 10.563 1.00 84.31 191 PRO A C 1
ATOM 1518 O O . PRO A 1 191 ? 12.727 -13.497 10.980 1.00 84.31 191 PRO A O 1
ATOM 1521 N N . ASP A 1 192 ? 12.535 -14.979 9.317 1.00 84.31 192 ASP A N 1
ATOM 1522 C CA . ASP A 1 192 ? 13.386 -14.230 8.393 1.00 84.31 192 ASP A CA 1
ATOM 1523 C C . ASP A 1 192 ? 12.756 -12.899 7.960 1.00 84.31 192 ASP A C 1
ATOM 1525 O O . ASP A 1 192 ? 13.474 -11.913 7.772 1.00 84.31 192 ASP A O 1
ATOM 1529 N N . MET A 1 193 ? 11.420 -12.802 7.938 1.00 84.62 193 MET A N 1
ATOM 1530 C CA . MET A 1 193 ? 10.726 -11.529 7.729 1.00 84.62 193 MET A CA 1
ATOM 1531 C C . MET A 1 193 ? 11.117 -10.506 8.798 1.00 84.62 193 MET A C 1
ATOM 1533 O O . MET A 1 193 ? 11.422 -9.357 8.475 1.00 84.62 193 MET A O 1
ATOM 1537 N N . LEU A 1 194 ? 11.128 -10.905 10.072 1.00 85.00 194 LEU A N 1
ATOM 1538 C CA . LEU A 1 194 ? 11.454 -9.991 11.166 1.00 85.00 194 LEU A CA 1
ATOM 1539 C C . LEU A 1 194 ? 12.931 -9.597 11.162 1.00 85.00 194 LEU A C 1
ATOM 1541 O O . LEU A 1 194 ? 13.247 -8.430 11.404 1.00 85.00 194 LEU A O 1
ATOM 1545 N N . LYS A 1 195 ? 13.829 -10.531 10.821 1.00 86.06 195 LYS A N 1
ATOM 1546 C CA . LYS A 1 195 ? 15.262 -10.236 10.651 1.00 86.06 195 LYS A CA 1
ATOM 1547 C C . LYS A 1 195 ? 15.511 -9.199 9.560 1.00 86.06 195 LYS A C 1
ATOM 1549 O O . LYS A 1 195 ? 16.427 -8.389 9.705 1.00 86.06 195 LYS A O 1
ATOM 1554 N N . ILE A 1 196 ? 14.723 -9.218 8.484 1.00 85.44 196 ILE A N 1
ATOM 1555 C CA . ILE A 1 196 ? 14.790 -8.201 7.428 1.00 85.44 196 ILE A CA 1
ATOM 1556 C C . ILE A 1 196 ? 14.232 -6.871 7.940 1.00 85.44 196 ILE A C 1
ATOM 1558 O O . ILE A 1 196 ? 14.882 -5.846 7.780 1.00 85.44 196 ILE A O 1
ATOM 1562 N N . LEU A 1 197 ? 13.060 -6.870 8.582 1.00 84.50 197 LEU A N 1
ATOM 1563 C CA . LEU A 1 197 ? 12.372 -5.636 8.984 1.00 84.50 197 LEU A CA 1
ATOM 1564 C C . LEU A 1 197 ? 13.067 -4.870 10.122 1.00 84.50 197 LEU A C 1
ATOM 1566 O O . LEU A 1 197 ? 13.090 -3.640 10.097 1.00 84.50 197 LEU A O 1
ATOM 1570 N N . PHE A 1 198 ? 13.625 -5.563 11.118 1.00 84.50 198 PHE A N 1
ATOM 1571 C CA . PHE A 1 198 ? 14.220 -4.915 12.296 1.00 84.50 198 PHE A CA 1
ATOM 1572 C C . PHE A 1 198 ? 15.715 -4.617 12.167 1.00 84.50 198 PHE A C 1
ATOM 1574 O O . PHE A 1 198 ? 16.253 -3.846 12.963 1.00 84.50 198 PHE A O 1
ATOM 1581 N N . ASN A 1 199 ? 16.398 -5.172 11.164 1.00 90.38 199 ASN A N 1
ATOM 1582 C CA . ASN A 1 199 ? 17.796 -4.858 10.903 1.00 90.38 199 ASN A CA 1
ATOM 1583 C C . ASN A 1 199 ? 17.907 -3.858 9.748 1.00 90.38 199 ASN A C 1
ATOM 1585 O O . ASN A 1 199 ? 17.583 -4.172 8.607 1.00 90.38 199 ASN A O 1
ATOM 1589 N N . LYS A 1 200 ? 18.434 -2.661 10.032 1.00 88.06 200 LYS A N 1
ATOM 1590 C CA . LYS A 1 200 ? 18.591 -1.595 9.030 1.00 88.06 200 LYS A CA 1
ATOM 1591 C C . LYS A 1 200 ? 19.375 -2.049 7.793 1.00 88.06 200 LYS A C 1
ATOM 1593 O O . LYS A 1 200 ? 19.000 -1.672 6.688 1.00 88.06 200 LYS A O 1
ATOM 1598 N N . LYS A 1 201 ? 20.457 -2.816 7.970 1.00 90.31 201 LYS A N 1
ATOM 1599 C CA . LYS A 1 201 ? 21.273 -3.307 6.853 1.00 90.31 201 LYS A CA 1
ATOM 1600 C C . LYS A 1 201 ? 20.463 -4.291 6.012 1.00 90.31 201 LYS A C 1
ATOM 1602 O O . LYS A 1 201 ? 20.296 -4.046 4.828 1.00 90.31 201 LYS A O 1
ATOM 1607 N N . ASN A 1 202 ? 19.876 -5.314 6.632 1.00 88.56 202 ASN A N 1
ATOM 1608 C CA . ASN A 1 202 ? 19.089 -6.323 5.914 1.00 88.56 202 ASN A CA 1
ATOM 1609 C C . ASN A 1 202 ? 17.872 -5.711 5.203 1.00 88.56 202 ASN A C 1
ATOM 1611 O O . ASN A 1 202 ? 17.553 -6.098 4.083 1.00 88.56 202 ASN A O 1
ATOM 1615 N N . PHE A 1 203 ? 17.208 -4.737 5.834 1.00 87.00 203 PHE A N 1
ATOM 1616 C CA . PHE A 1 203 ? 16.111 -4.000 5.216 1.00 87.00 203 PHE A CA 1
ATOM 1617 C C . PHE A 1 203 ? 16.575 -3.247 3.971 1.00 87.00 203 PHE A C 1
ATOM 1619 O O . PHE A 1 203 ? 15.906 -3.296 2.940 1.00 87.00 203 PHE A O 1
ATOM 1626 N N . MET A 1 204 ? 17.708 -2.542 4.065 1.00 89.44 204 MET A N 1
ATOM 1627 C CA . MET A 1 204 ? 18.256 -1.809 2.929 1.00 89.44 204 MET A CA 1
ATOM 1628 C C . MET A 1 204 ? 18.697 -2.754 1.821 1.00 89.44 204 MET A C 1
ATOM 1630 O O . MET A 1 204 ? 18.287 -2.527 0.689 1.00 89.44 204 MET A O 1
ATOM 1634 N N . ASP A 1 205 ? 19.411 -3.830 2.151 1.00 89.94 205 ASP A N 1
ATOM 1635 C CA . ASP A 1 205 ? 19.831 -4.859 1.198 1.00 89.94 205 ASP A CA 1
ATOM 1636 C C . ASP A 1 205 ? 18.607 -5.419 0.451 1.00 89.94 205 ASP A C 1
ATOM 1638 O O . ASP A 1 205 ? 18.570 -5.389 -0.774 1.00 89.94 205 ASP A O 1
ATOM 1642 N N . TYR A 1 206 ? 17.533 -5.780 1.164 1.00 86.75 206 TYR A N 1
ATOM 1643 C CA . TYR A 1 206 ? 16.259 -6.209 0.568 1.00 86.75 206 TYR A CA 1
ATOM 1644 C C . TYR A 1 206 ? 15.583 -5.124 -0.297 1.00 86.75 206 TYR A C 1
ATOM 1646 O O . TYR A 1 206 ? 14.993 -5.405 -1.347 1.00 86.75 206 TYR A O 1
ATOM 1654 N N . ALA A 1 207 ? 15.618 -3.865 0.144 1.00 86.56 207 ALA A N 1
ATOM 1655 C CA . ALA A 1 207 ? 14.979 -2.754 -0.554 1.00 86.56 207 ALA A CA 1
ATOM 1656 C C . ALA A 1 207 ? 15.726 -2.354 -1.839 1.00 86.56 207 ALA A C 1
ATOM 1658 O O . ALA A 1 207 ? 15.088 -1.896 -2.795 1.00 86.56 207 ALA A O 1
ATOM 1659 N N . THR A 1 208 ? 17.048 -2.532 -1.860 1.00 89.25 208 THR A N 1
ATOM 1660 C CA . THR A 1 208 ? 17.927 -2.226 -2.996 1.00 89.25 208 THR A CA 1
ATOM 1661 C C . THR A 1 208 ? 18.316 -3.452 -3.817 1.00 89.25 208 THR A C 1
ATOM 1663 O O . THR A 1 208 ? 18.992 -3.287 -4.828 1.00 89.25 208 THR A O 1
ATOM 1666 N N . ALA A 1 209 ? 17.898 -4.655 -3.414 1.00 85.88 209 ALA A N 1
ATOM 1667 C CA . ALA A 1 209 ? 18.204 -5.899 -4.111 1.00 85.88 209 ALA A CA 1
ATOM 1668 C C . ALA A 1 209 ? 17.773 -5.840 -5.581 1.00 85.88 209 ALA A C 1
ATOM 1670 O O . ALA A 1 209 ? 16.655 -5.411 -5.905 1.00 85.88 209 ALA A O 1
ATOM 1671 N N . THR A 1 210 ? 18.670 -6.298 -6.456 1.00 83.69 210 THR A N 1
ATOM 1672 C CA . THR A 1 210 ? 18.445 -6.382 -7.900 1.00 83.69 210 THR A CA 1
ATOM 1673 C C . THR A 1 210 ? 18.752 -7.770 -8.441 1.00 83.69 210 THR A C 1
ATOM 1675 O O . THR A 1 210 ? 19.496 -8.519 -7.817 1.00 83.69 210 THR A O 1
ATOM 1678 N N . PHE A 1 211 ? 18.187 -8.097 -9.606 1.00 80.88 211 PHE A N 1
ATOM 1679 C CA . PHE A 1 211 ? 18.433 -9.360 -10.318 1.00 80.88 211 PHE A CA 1
ATOM 1680 C C . PHE A 1 211 ? 18.141 -10.601 -9.459 1.00 80.88 211 PHE A C 1
ATOM 1682 O O . PHE A 1 211 ? 17.016 -10.728 -8.984 1.00 80.88 211 PHE A O 1
ATOM 1689 N N . ASP A 1 212 ? 19.117 -11.494 -9.281 1.00 68.75 212 ASP A N 1
ATOM 1690 C CA . ASP A 1 212 ? 18.960 -12.828 -8.685 1.00 68.75 212 ASP A CA 1
ATOM 1691 C C . ASP A 1 212 ? 18.460 -12.800 -7.231 1.00 68.75 212 ASP A C 1
ATOM 1693 O O . ASP A 1 212 ? 17.883 -13.771 -6.751 1.00 68.75 212 ASP A O 1
ATOM 1697 N N . GLU A 1 213 ? 18.620 -11.668 -6.544 1.00 67.94 213 GLU A N 1
ATOM 1698 C CA . GLU A 1 213 ? 18.190 -11.475 -5.155 1.00 67.94 213 GLU A CA 1
ATOM 1699 C C . GLU A 1 213 ? 16.924 -10.601 -5.030 1.00 67.94 213 GLU A C 1
ATOM 1701 O O . GLU A 1 213 ? 16.460 -10.315 -3.923 1.00 67.94 213 GLU A O 1
ATOM 1706 N N . GLY A 1 214 ? 16.344 -10.130 -6.144 1.00 76.31 214 GLY A N 1
ATOM 1707 C CA . GLY A 1 214 ? 15.213 -9.205 -6.096 1.00 76.31 214 GLY A CA 1
ATOM 1708 C C . GLY A 1 214 ? 14.582 -8.857 -7.444 1.00 76.31 214 GLY A C 1
ATOM 1709 O O . GLY A 1 214 ? 14.299 -9.706 -8.281 1.00 76.31 214 GLY A O 1
ATOM 1710 N N . TYR A 1 215 ? 14.275 -7.573 -7.636 1.00 82.94 215 TYR A N 1
ATOM 1711 C CA . TYR A 1 215 ? 13.659 -7.081 -8.871 1.00 82.94 215 TYR A CA 1
ATOM 1712 C C . TYR A 1 215 ? 14.711 -6.483 -9.792 1.00 82.94 215 TYR A C 1
ATOM 1714 O O . TYR A 1 215 ? 15.633 -5.824 -9.329 1.00 82.94 215 TYR A O 1
ATOM 1722 N N . ARG A 1 216 ? 14.546 -6.592 -11.115 1.00 87.75 216 ARG A N 1
ATOM 1723 C CA . ARG A 1 216 ? 15.465 -5.922 -12.057 1.00 87.75 216 ARG A CA 1
ATOM 1724 C C . ARG A 1 216 ? 15.560 -4.411 -11.828 1.00 87.75 216 ARG A C 1
ATOM 1726 O O . ARG A 1 216 ? 16.606 -3.818 -12.071 1.00 87.75 216 ARG A O 1
ATOM 1733 N N . ILE A 1 217 ? 14.478 -3.796 -11.350 1.00 91.44 217 ILE A N 1
ATOM 1734 C CA . ILE A 1 217 ? 14.472 -2.419 -10.854 1.00 91.44 217 ILE A CA 1
ATOM 1735 C C . ILE A 1 217 ? 14.205 -2.454 -9.343 1.00 91.44 217 ILE A C 1
ATOM 1737 O O . ILE A 1 217 ? 13.128 -2.901 -8.934 1.00 91.44 217 ILE A O 1
ATOM 1741 N N . PRO A 1 218 ? 15.131 -1.958 -8.505 1.00 91.56 218 PRO A N 1
ATOM 1742 C CA . PRO A 1 218 ? 15.013 -2.080 -7.058 1.00 91.56 218 PRO A CA 1
ATOM 1743 C C . PRO A 1 218 ? 13.874 -1.218 -6.508 1.00 91.56 218 PRO A C 1
ATOM 1745 O O . PRO A 1 218 ? 13.477 -0.211 -7.099 1.00 91.56 218 PRO A O 1
ATOM 1748 N N . ARG A 1 219 ? 13.348 -1.575 -5.333 1.00 86.75 219 ARG A N 1
ATOM 1749 C CA . ARG A 1 219 ? 12.233 -0.847 -4.695 1.00 86.75 219 ARG A CA 1
ATOM 1750 C C . ARG A 1 219 ? 12.666 0.574 -4.313 1.00 86.75 219 ARG A C 1
ATOM 1752 O O . ARG A 1 219 ? 11.958 1.544 -4.594 1.00 86.75 219 ARG A O 1
ATOM 1759 N N . VAL A 1 220 ? 13.859 0.684 -3.725 1.00 89.19 220 VAL A N 1
ATOM 1760 C CA . VAL A 1 220 ? 14.533 1.937 -3.358 1.00 89.19 220 VAL A CA 1
ATOM 1761 C C . VAL A 1 220 ? 15.700 2.183 -4.317 1.00 89.19 220 VAL A C 1
ATOM 1763 O O . VAL A 1 220 ? 16.394 1.252 -4.702 1.00 89.19 220 VAL A O 1
ATOM 1766 N N . GLY A 1 221 ? 15.907 3.435 -4.734 1.00 90.31 221 GLY A N 1
ATOM 1767 C CA . GLY A 1 221 ? 16.956 3.789 -5.705 1.00 90.31 221 GLY A CA 1
ATOM 1768 C C . GLY A 1 221 ? 16.591 3.527 -7.174 1.00 90.31 221 GLY A C 1
ATOM 1769 O O . GLY A 1 221 ? 17.413 3.743 -8.061 1.00 90.31 221 GLY A O 1
ATOM 1770 N N . SER A 1 222 ? 15.346 3.128 -7.456 1.00 92.94 222 SER A N 1
ATOM 1771 C CA . SER A 1 222 ? 14.859 2.812 -8.810 1.00 92.94 222 SER A CA 1
ATOM 1772 C C . SER A 1 222 ? 15.112 3.892 -9.858 1.00 92.94 222 SER A C 1
ATOM 1774 O O . SER A 1 222 ? 15.345 3.554 -11.012 1.00 92.94 222 SER A O 1
ATOM 1776 N N . PHE A 1 223 ? 15.064 5.174 -9.495 1.00 94.81 223 PHE A N 1
ATOM 1777 C CA . PHE A 1 223 ? 15.168 6.265 -10.471 1.00 94.81 223 PHE A CA 1
ATOM 1778 C C . PHE A 1 223 ? 16.549 6.308 -11.130 1.00 94.81 223 PHE A C 1
ATOM 1780 O O . PHE A 1 223 ? 16.640 6.449 -12.344 1.00 94.81 223 PHE A O 1
ATOM 1787 N N . GLN A 1 224 ? 17.618 6.078 -10.361 1.00 93.56 224 GLN A N 1
ATOM 1788 C CA . GLN A 1 224 ? 18.980 6.005 -10.900 1.00 93.56 224 GLN A CA 1
ATOM 1789 C C . GLN A 1 224 ? 19.120 4.837 -11.884 1.00 93.56 224 GLN A C 1
ATOM 1791 O O . GLN A 1 224 ? 19.660 4.996 -12.977 1.00 93.56 224 GLN A O 1
ATOM 1796 N N . VAL A 1 225 ? 18.568 3.674 -11.527 1.00 94.00 225 VAL A N 1
ATOM 1797 C CA . VAL A 1 225 ? 18.565 2.488 -12.393 1.00 94.00 225 VAL A CA 1
ATOM 1798 C C . VAL A 1 225 ? 17.759 2.744 -13.670 1.00 94.00 225 VAL A C 1
ATOM 1800 O O . VAL A 1 225 ? 18.231 2.445 -14.764 1.00 94.00 225 VAL A O 1
ATOM 1803 N N . ILE A 1 226 ? 16.582 3.363 -13.558 1.00 95.31 226 ILE A N 1
ATOM 1804 C CA . ILE A 1 226 ? 15.738 3.737 -14.701 1.00 95.31 226 ILE A CA 1
ATOM 1805 C C . ILE A 1 226 ? 16.459 4.719 -15.635 1.00 95.31 226 ILE A C 1
ATOM 1807 O O . ILE A 1 226 ? 16.379 4.556 -16.854 1.00 95.31 226 ILE A O 1
ATOM 1811 N N . ASN A 1 227 ? 17.193 5.695 -15.100 1.00 96.00 227 ASN A N 1
ATOM 1812 C CA . ASN A 1 227 ? 17.950 6.649 -15.913 1.00 96.00 227 ASN A CA 1
ATOM 1813 C C . ASN A 1 227 ? 19.074 5.964 -16.690 1.00 96.00 227 ASN A C 1
ATOM 1815 O O . ASN A 1 227 ? 19.209 6.170 -17.897 1.00 96.00 227 ASN A O 1
ATOM 1819 N N . ASN A 1 228 ? 19.814 5.074 -16.029 1.00 93.94 228 ASN A N 1
ATOM 1820 C CA . ASN A 1 228 ? 20.902 4.325 -16.656 1.00 93.94 228 ASN A CA 1
ATOM 1821 C C . ASN A 1 228 ? 20.391 3.365 -17.746 1.00 93.94 228 ASN A C 1
ATOM 1823 O O . ASN A 1 228 ? 20.997 3.229 -18.815 1.00 93.94 228 ASN A O 1
ATOM 1827 N N . LEU A 1 229 ? 19.253 2.710 -17.504 1.00 93.69 229 LEU A N 1
ATOM 1828 C CA . LEU A 1 229 ? 18.689 1.736 -18.435 1.00 93.69 229 LEU A CA 1
ATOM 1829 C C . LEU A 1 229 ? 17.929 2.395 -19.593 1.00 93.69 229 LEU A C 1
ATOM 1831 O O . LEU A 1 229 ? 18.186 2.055 -20.748 1.00 93.69 229 LEU A O 1
ATOM 1835 N N . PHE A 1 230 ? 17.032 3.341 -19.298 1.00 95.38 230 PHE A N 1
ATOM 1836 C CA . PHE A 1 230 ? 15.985 3.793 -20.223 1.00 95.38 230 PHE A CA 1
ATOM 1837 C C . PHE A 1 230 ? 15.989 5.309 -20.478 1.00 95.38 230 PHE A C 1
ATOM 1839 O O . PHE A 1 230 ? 15.871 5.742 -21.629 1.00 95.38 230 PHE A O 1
ATOM 1846 N N . LEU A 1 231 ? 16.141 6.132 -19.432 1.00 95.81 231 LEU A N 1
ATOM 1847 C CA . LEU A 1 231 ? 16.042 7.599 -19.515 1.00 95.81 231 LEU A CA 1
ATOM 1848 C C . LEU A 1 231 ? 17.424 8.271 -19.603 1.00 95.81 231 LEU A C 1
ATOM 1850 O O . LEU A 1 231 ? 17.744 9.175 -18.843 1.00 95.81 231 LEU A O 1
ATOM 1854 N N . ARG A 1 232 ? 18.252 7.838 -20.560 1.00 94.44 232 ARG A N 1
ATOM 1855 C CA . ARG A 1 232 ? 19.678 8.224 -20.663 1.00 94.44 232 ARG A CA 1
ATOM 1856 C C . ARG A 1 232 ? 19.956 9.682 -21.052 1.00 94.44 232 ARG A C 1
ATOM 1858 O O . ARG A 1 232 ? 21.113 10.069 -21.172 1.00 94.44 232 ARG A O 1
ATOM 1865 N N . THR A 1 233 ? 18.926 10.474 -21.329 1.00 95.31 233 THR A N 1
ATOM 1866 C CA . THR A 1 233 ? 19.070 11.875 -21.739 1.00 95.31 233 THR A CA 1
ATOM 1867 C C . THR A 1 233 ? 18.339 12.784 -20.757 1.00 95.31 233 THR A C 1
ATOM 1869 O O . THR A 1 233 ? 17.264 12.403 -20.289 1.00 95.31 233 THR A O 1
ATOM 1872 N N . PRO A 1 234 ? 18.832 14.012 -20.503 1.00 93.62 234 PRO A N 1
ATOM 1873 C CA . PRO A 1 234 ? 18.182 14.934 -19.570 1.00 93.62 234 PRO A CA 1
ATOM 1874 C C . PRO A 1 234 ? 16.709 15.182 -19.910 1.00 93.62 234 PRO A C 1
ATOM 1876 O O . PRO A 1 234 ? 15.860 15.223 -19.029 1.00 93.62 234 PRO A O 1
ATOM 1879 N N . ILE A 1 235 ? 16.365 15.272 -21.199 1.00 94.62 235 ILE A N 1
ATOM 1880 C CA . ILE A 1 235 ? 14.970 15.458 -21.618 1.00 94.62 235 ILE A CA 1
ATOM 1881 C C . ILE A 1 235 ? 14.076 14.276 -21.208 1.00 94.62 235 ILE A C 1
ATOM 1883 O O . ILE A 1 235 ? 12.965 14.487 -20.725 1.00 94.62 235 ILE A O 1
ATOM 1887 N N . LYS A 1 236 ? 14.568 13.038 -21.338 1.00 93.88 236 LYS A N 1
ATOM 1888 C CA . LYS A 1 236 ? 13.842 11.833 -20.918 1.00 93.88 236 LYS A CA 1
ATOM 1889 C C . LYS A 1 236 ? 13.791 11.708 -19.401 1.00 93.88 236 LYS A C 1
ATOM 1891 O O . LYS A 1 236 ? 12.793 11.241 -18.879 1.00 93.88 236 LYS A O 1
ATOM 1896 N N . GLU A 1 237 ? 14.814 12.155 -18.686 1.00 95.62 237 GLU A N 1
ATOM 1897 C CA . GLU A 1 237 ? 14.778 12.212 -17.223 1.00 95.62 237 GLU A CA 1
ATOM 1898 C C . GLU A 1 237 ? 13.693 13.184 -16.720 1.00 95.62 237 GLU A C 1
ATOM 1900 O O . GLU A 1 237 ? 12.971 12.887 -15.765 1.00 95.62 237 GLU A O 1
ATOM 1905 N N . TRP A 1 238 ? 13.522 14.323 -17.400 1.00 94.56 238 TRP A N 1
ATOM 1906 C CA . TRP A 1 238 ? 12.514 15.326 -17.051 1.00 94.56 238 TRP A CA 1
ATOM 1907 C C . TRP A 1 238 ? 11.084 14.919 -17.397 1.00 94.56 238 TRP A C 1
ATOM 1909 O O . TRP A 1 238 ? 10.191 15.107 -16.565 1.00 94.56 238 TRP A O 1
ATOM 1919 N N . PHE A 1 239 ? 10.874 14.350 -18.586 1.00 94.19 239 PHE A N 1
ATOM 1920 C CA . PHE A 1 239 ? 9.538 14.110 -19.144 1.00 94.19 239 PHE A CA 1
ATOM 1921 C C . PHE A 1 239 ? 9.161 12.633 -19.302 1.00 94.19 239 PHE A C 1
ATOM 1923 O O . PHE A 1 239 ? 8.015 12.332 -19.626 1.00 94.19 239 PHE A O 1
ATOM 1930 N N . GLY A 1 240 ? 10.087 11.711 -19.048 1.00 95.31 240 GLY A N 1
ATOM 1931 C CA . GLY A 1 240 ? 9.880 10.279 -19.227 1.00 95.31 240 GLY A CA 1
ATOM 1932 C C . GLY A 1 240 ? 9.821 9.873 -20.698 1.00 95.31 240 GLY A C 1
ATOM 1933 O O . GLY A 1 240 ? 10.296 10.571 -21.597 1.00 95.31 240 GLY A O 1
ATOM 1934 N N . LEU A 1 241 ? 9.240 8.701 -20.941 1.00 94.44 241 LEU A N 1
ATOM 1935 C CA . LEU A 1 241 ? 9.024 8.146 -22.277 1.00 94.44 241 LEU A CA 1
ATOM 1936 C C . LEU A 1 241 ? 7.710 8.608 -22.910 1.00 94.44 241 LEU A C 1
ATOM 1938 O O . LEU A 1 241 ? 7.486 8.338 -24.086 1.00 94.44 241 LEU A O 1
ATOM 1942 N N . GLY A 1 242 ? 6.853 9.298 -22.162 1.00 90.00 242 GLY A N 1
ATOM 1943 C CA . GLY A 1 242 ? 5.508 9.672 -22.571 1.00 90.00 242 GLY A CA 1
ATOM 1944 C C . GLY A 1 242 ? 4.443 8.758 -21.966 1.00 90.00 242 GLY A C 1
ATOM 1945 O O . GLY A 1 242 ? 4.630 7.554 -21.782 1.00 90.00 242 GLY A O 1
ATOM 1946 N N . ILE A 1 243 ? 3.294 9.357 -21.667 1.00 85.81 243 ILE A N 1
ATOM 1947 C CA . ILE A 1 243 ? 2.144 8.688 -21.057 1.00 85.81 243 ILE A CA 1
ATOM 1948 C C . ILE A 1 243 ? 1.654 7.537 -21.941 1.00 85.81 243 ILE A C 1
ATOM 1950 O O . ILE A 1 243 ? 1.434 7.706 -23.140 1.00 85.81 243 ILE A O 1
ATOM 1954 N N . GLY A 1 244 ? 1.437 6.371 -21.331 1.00 83.88 244 GLY A N 1
ATOM 1955 C CA . GLY A 1 244 ? 0.951 5.172 -22.013 1.00 83.88 244 GLY A CA 1
ATOM 1956 C C . GLY A 1 244 ? 2.012 4.408 -22.810 1.00 83.88 244 GLY A C 1
ATOM 1957 O O . GLY A 1 244 ? 1.737 3.287 -23.239 1.00 83.88 244 GLY A O 1
ATOM 1958 N N . ASN A 1 245 ? 3.227 4.947 -22.969 1.00 89.50 245 ASN A N 1
ATOM 1959 C CA . ASN A 1 245 ? 4.303 4.241 -23.665 1.00 89.50 245 ASN A CA 1
ATOM 1960 C C . ASN A 1 245 ? 4.856 3.065 -22.865 1.00 89.50 245 ASN A C 1
ATOM 1962 O O . ASN A 1 245 ? 5.537 2.233 -23.450 1.00 89.50 245 ASN A O 1
ATOM 1966 N N . CYS A 1 246 ? 4.518 2.921 -21.583 1.00 90.44 246 CYS A N 1
ATOM 1967 C CA . CYS A 1 246 ? 4.951 1.810 -20.737 1.00 90.44 246 CYS A CA 1
ATOM 1968 C C . CYS A 1 246 ? 3.767 0.913 -20.317 1.00 90.44 246 CYS A C 1
ATOM 1970 O O . CYS A 1 246 ? 3.851 0.209 -19.298 1.00 90.44 246 CYS A O 1
ATOM 1972 N N . ASP A 1 247 ? 2.655 0.956 -21.065 1.00 86.19 247 ASP A N 1
ATOM 1973 C CA . ASP A 1 247 ? 1.395 0.307 -20.705 1.00 86.19 247 ASP A CA 1
ATOM 1974 C C . ASP A 1 247 ? 1.230 -1.137 -21.207 1.00 86.19 247 ASP A C 1
ATOM 1976 O O . ASP A 1 247 ? 1.803 -1.546 -22.214 1.00 86.19 247 ASP A O 1
ATOM 1980 N N . THR A 1 248 ? 0.415 -1.917 -20.490 1.00 87.06 248 THR A N 1
ATOM 1981 C CA . THR A 1 248 ? 0.060 -3.296 -20.865 1.00 87.06 248 THR A CA 1
ATOM 1982 C C . THR A 1 248 ? -1.446 -3.479 -20.968 1.00 87.06 248 THR A C 1
ATOM 1984 O O . THR A 1 248 ? -2.210 -2.761 -20.321 1.00 87.06 248 THR A O 1
ATOM 1987 N N . SER A 1 249 ? -1.867 -4.474 -21.744 1.00 85.50 249 SER A N 1
ATOM 1988 C CA . SER A 1 249 ? -3.261 -4.845 -21.946 1.00 85.50 249 SER A CA 1
ATOM 1989 C C . SER A 1 249 ? -3.394 -6.353 -22.142 1.00 85.50 249 SER A C 1
ATOM 1991 O O . SER A 1 249 ? -2.455 -7.012 -22.581 1.00 85.50 249 SER A O 1
ATOM 1993 N N . ALA A 1 250 ? -4.584 -6.887 -21.857 1.00 83.44 250 ALA A N 1
ATOM 1994 C CA . ALA A 1 250 ? -4.944 -8.263 -22.204 1.00 83.44 250 ALA A CA 1
ATOM 1995 C C . ALA A 1 250 ? -5.011 -8.479 -23.728 1.00 83.44 250 ALA A C 1
ATOM 1997 O O . ALA A 1 250 ? -4.854 -9.599 -24.205 1.00 83.44 250 ALA A O 1
ATOM 1998 N N . PHE A 1 251 ? -5.228 -7.407 -24.495 1.00 86.31 251 PHE A N 1
ATOM 1999 C CA . PHE A 1 251 ? -5.221 -7.446 -25.952 1.00 86.31 251 PHE A CA 1
ATOM 2000 C C . PHE A 1 251 ? -3.869 -6.969 -26.475 1.00 86.31 251 PHE A C 1
ATOM 2002 O O . PHE A 1 251 ? -3.468 -5.831 -26.217 1.00 86.31 251 PHE A O 1
ATOM 2009 N N . SER A 1 252 ? -3.198 -7.817 -27.256 1.00 83.06 252 SER A N 1
ATOM 2010 C CA . SER A 1 252 ? -1.843 -7.569 -27.763 1.00 83.06 252 SER A CA 1
ATOM 2011 C C . SER A 1 252 ? -1.710 -6.233 -28.497 1.00 83.06 252 SER A C 1
ATOM 2013 O O . SER A 1 252 ? -0.690 -5.565 -28.360 1.00 83.06 252 SER A O 1
ATOM 2015 N N . PHE A 1 253 ? -2.741 -5.788 -29.219 1.00 85.81 253 PHE A N 1
ATOM 2016 C CA . PHE A 1 253 ? -2.723 -4.525 -29.965 1.00 85.81 253 PHE A CA 1
ATOM 2017 C C . PHE A 1 253 ? -2.796 -3.258 -29.088 1.00 85.81 253 PHE A C 1
ATOM 2019 O O . PHE A 1 253 ? -2.485 -2.172 -29.566 1.00 85.81 253 PHE A O 1
ATOM 2026 N N . PHE A 1 254 ? -3.165 -3.382 -27.810 1.00 85.25 254 PHE A N 1
ATOM 2027 C CA . PHE A 1 254 ? -3.154 -2.289 -26.827 1.00 85.25 254 PHE A CA 1
ATOM 2028 C C . PHE A 1 254 ? -1.932 -2.332 -25.895 1.00 85.25 254 PHE A C 1
ATOM 2030 O O . PHE A 1 254 ? -1.866 -1.586 -24.918 1.00 85.25 254 PHE A O 1
ATOM 2037 N N . GLN A 1 255 ? -0.981 -3.222 -26.168 1.00 88.00 255 GLN A N 1
ATOM 2038 C CA . GLN A 1 255 ? 0.263 -3.347 -25.422 1.00 88.00 255 GLN A CA 1
ATOM 2039 C C . GLN A 1 255 ? 1.326 -2.437 -26.042 1.00 88.00 255 GLN A C 1
ATOM 2041 O O . GLN A 1 255 ? 1.521 -2.468 -27.258 1.00 88.00 255 GLN A O 1
ATOM 2046 N N . SER A 1 256 ? 2.017 -1.639 -25.225 1.00 90.75 256 SER A N 1
ATOM 2047 C CA . SER A 1 256 ? 3.066 -0.758 -25.738 1.00 90.75 256 SER A CA 1
ATOM 2048 C C . SER A 1 256 ? 4.312 -1.546 -26.145 1.00 90.75 256 SER A C 1
ATOM 2050 O O . SER A 1 256 ? 4.632 -2.580 -25.549 1.00 90.75 256 SER A O 1
ATOM 2052 N N . ASP A 1 257 ? 5.059 -1.039 -27.127 1.00 93.06 257 ASP A N 1
ATOM 2053 C CA . ASP A 1 257 ? 6.308 -1.675 -27.569 1.00 93.06 257 ASP A CA 1
ATOM 2054 C C . ASP A 1 257 ? 7.346 -1.739 -26.446 1.00 93.06 257 ASP A C 1
ATOM 2056 O O . ASP A 1 257 ? 8.047 -2.739 -26.298 1.00 93.06 257 ASP A O 1
ATOM 2060 N N . PHE A 1 258 ? 7.382 -0.722 -25.580 1.00 94.44 258 PHE A N 1
ATOM 2061 C CA . PHE A 1 258 ? 8.248 -0.736 -24.406 1.00 94.44 258 PHE A CA 1
ATOM 2062 C C . PHE A 1 258 ? 7.889 -1.874 -23.448 1.00 94.44 258 PHE A C 1
ATOM 2064 O O . PHE A 1 258 ? 8.779 -2.571 -22.972 1.00 94.44 258 PHE A O 1
ATOM 2071 N N . TYR A 1 259 ? 6.600 -2.101 -23.169 1.00 92.50 259 TYR A N 1
ATOM 2072 C CA . TYR A 1 259 ? 6.200 -3.192 -22.282 1.00 92.50 259 TYR A CA 1
ATOM 2073 C C . TYR A 1 259 ? 6.431 -4.565 -22.930 1.00 92.50 259 TYR A C 1
ATOM 2075 O O . TYR A 1 259 ? 6.753 -5.518 -22.226 1.00 92.50 259 TYR A O 1
ATOM 2083 N N . ARG A 1 260 ? 6.327 -4.691 -24.260 1.00 92.06 260 ARG A N 1
ATOM 2084 C CA . ARG A 1 260 ? 6.717 -5.930 -24.958 1.00 92.06 260 ARG A CA 1
ATOM 2085 C C . ARG A 1 260 ? 8.209 -6.232 -24.801 1.00 92.06 260 ARG A C 1
ATOM 2087 O O . ARG A 1 260 ? 8.563 -7.390 -24.625 1.00 92.06 260 ARG A O 1
ATOM 2094 N N . ALA A 1 261 ? 9.060 -5.206 -24.841 1.00 93.81 261 ALA A N 1
ATOM 2095 C CA . ALA A 1 261 ? 10.510 -5.363 -24.734 1.00 93.81 261 ALA A CA 1
ATOM 2096 C C . ALA A 1 261 ? 11.021 -5.494 -23.287 1.00 93.81 261 ALA A C 1
ATOM 2098 O O . ALA A 1 261 ? 11.991 -6.204 -23.048 1.00 93.81 261 ALA A O 1
ATOM 2099 N N . TYR A 1 262 ? 10.388 -4.805 -22.332 1.00 93.62 262 TYR A N 1
ATOM 2100 C CA . TYR A 1 262 ? 10.903 -4.637 -20.964 1.00 93.62 262 TYR A CA 1
ATOM 2101 C C . TYR A 1 262 ? 9.874 -4.963 -19.875 1.00 93.62 262 TYR A C 1
ATOM 2103 O O . TYR A 1 262 ? 10.053 -4.600 -18.712 1.00 93.62 262 TYR A O 1
ATOM 2111 N N . GLY A 1 263 ? 8.763 -5.618 -20.219 1.00 88.38 263 GLY A N 1
ATOM 2112 C CA . GLY A 1 263 ? 7.709 -5.969 -19.263 1.00 88.38 263 GLY A CA 1
ATOM 2113 C C . GLY A 1 263 ? 8.186 -6.894 -18.141 1.00 88.38 263 GLY A C 1
ATOM 2114 O O . GLY A 1 263 ? 7.685 -6.800 -17.020 1.00 88.38 263 GLY A O 1
ATOM 2115 N N . ASP A 1 264 ? 9.206 -7.707 -18.412 1.00 89.50 264 ASP A N 1
ATOM 2116 C CA . ASP A 1 264 ? 9.874 -8.598 -17.458 1.00 89.50 264 ASP A CA 1
ATOM 2117 C C . ASP A 1 264 ? 10.730 -7.857 -16.407 1.00 89.50 264 ASP A C 1
ATOM 2119 O O . ASP A 1 264 ? 11.152 -8.453 -15.417 1.00 89.50 264 ASP A O 1
ATOM 2123 N N . TYR A 1 265 ? 10.934 -6.541 -16.551 1.00 90.62 265 TYR A N 1
ATOM 2124 C CA . TYR A 1 265 ? 11.552 -5.703 -15.516 1.00 90.62 265 TYR A CA 1
ATOM 2125 C C . TYR A 1 265 ? 10.605 -5.382 -14.355 1.00 90.62 265 TYR A C 1
ATOM 2127 O O . TYR A 1 265 ? 11.036 -4.768 -13.378 1.00 90.62 265 TYR A O 1
ATOM 2135 N N . ASN A 1 266 ? 9.327 -5.770 -14.443 1.00 87.06 266 ASN A N 1
ATOM 2136 C CA . ASN A 1 266 ? 8.324 -5.605 -13.385 1.00 87.06 266 ASN A CA 1
ATOM 2137 C C . ASN A 1 266 ? 8.141 -4.158 -12.892 1.00 87.06 266 ASN A C 1
ATOM 2139 O O . ASN A 1 266 ? 7.554 -3.912 -11.840 1.00 87.06 266 ASN A O 1
ATOM 2143 N N . TYR A 1 267 ? 8.541 -3.170 -13.697 1.00 89.06 267 TYR A N 1
ATOM 2144 C CA . TYR A 1 267 ? 8.465 -1.746 -13.357 1.00 89.06 267 TYR A CA 1
ATOM 2145 C C . TYR A 1 267 ? 7.033 -1.259 -13.064 1.00 89.06 267 TYR A C 1
ATOM 2147 O O . TYR A 1 267 ? 6.827 -0.221 -12.440 1.00 89.06 267 TYR A O 1
ATOM 2155 N N . ARG A 1 268 ? 6.017 -2.009 -13.515 1.00 86.69 268 ARG A N 1
ATOM 2156 C CA . ARG A 1 268 ? 4.587 -1.732 -13.293 1.00 86.69 268 ARG A CA 1
ATOM 2157 C C . ARG A 1 268 ? 4.075 -2.168 -11.923 1.00 86.69 268 ARG A C 1
ATOM 2159 O O . ARG A 1 268 ? 2.936 -1.827 -11.592 1.00 86.69 268 ARG A O 1
ATOM 2166 N N . TRP A 1 269 ? 4.858 -2.940 -11.169 1.00 81.69 269 TRP A N 1
ATOM 2167 C CA . TRP A 1 269 ? 4.482 -3.421 -9.835 1.00 81.69 269 TRP A CA 1
ATOM 2168 C C . TRP A 1 269 ? 4.579 -2.301 -8.795 1.00 81.69 269 TRP A C 1
ATOM 2170 O O . TRP A 1 269 ? 3.877 -2.329 -7.787 1.00 81.69 269 TRP A O 1
ATOM 2180 N N . PHE A 1 270 ? 5.374 -1.267 -9.083 1.00 83.88 270 PHE A N 1
ATOM 2181 C CA . PHE A 1 270 ? 5.539 -0.099 -8.233 1.00 83.88 270 PHE A CA 1
ATOM 2182 C C . PHE A 1 270 ? 5.091 1.174 -8.956 1.00 83.88 270 PHE A C 1
ATOM 2184 O O . PHE A 1 270 ? 5.651 1.571 -9.978 1.00 83.88 270 PHE A O 1
ATOM 2191 N N . THR A 1 271 ? 4.081 1.855 -8.408 1.00 84.75 271 THR A N 1
ATOM 2192 C CA . THR A 1 271 ? 3.501 3.060 -9.027 1.00 84.75 271 THR A CA 1
ATOM 2193 C C . THR A 1 271 ? 4.525 4.179 -9.221 1.00 84.75 271 THR A C 1
ATOM 2195 O O . THR A 1 271 ? 4.450 4.897 -10.217 1.00 84.75 271 THR A O 1
ATOM 2198 N N . ASN A 1 272 ? 5.494 4.330 -8.312 1.00 87.38 272 ASN A N 1
ATOM 2199 C CA . ASN A 1 272 ? 6.562 5.325 -8.446 1.00 87.38 272 ASN A CA 1
ATOM 2200 C C . ASN A 1 272 ? 7.480 5.028 -9.641 1.00 87.38 272 ASN A C 1
ATOM 2202 O O . ASN A 1 272 ? 7.754 5.940 -10.412 1.00 87.38 272 ASN A O 1
ATOM 2206 N N . GLN A 1 273 ? 7.904 3.773 -9.825 1.00 92.62 273 GLN A N 1
ATOM 2207 C CA . GLN A 1 273 ? 8.757 3.358 -10.944 1.00 92.62 273 GLN A CA 1
ATOM 2208 C C . GLN A 1 273 ? 8.051 3.581 -12.284 1.00 92.62 273 GLN A C 1
ATOM 2210 O O . GLN A 1 273 ? 8.610 4.183 -13.198 1.00 92.62 273 GLN A O 1
ATOM 2215 N N . TRP A 1 274 ? 6.793 3.151 -12.381 1.00 90.62 274 TRP A N 1
ATOM 2216 C CA . TRP A 1 274 ? 6.017 3.289 -13.608 1.00 90.62 274 TRP A CA 1
ATOM 2217 C C . TRP A 1 274 ? 5.692 4.750 -13.948 1.00 90.62 274 TRP A C 1
ATOM 2219 O O . TRP A 1 274 ? 5.895 5.168 -15.085 1.00 90.62 274 TRP A O 1
ATOM 2229 N N . THR A 1 275 ? 5.262 5.548 -12.964 1.00 90.75 275 THR A N 1
ATOM 2230 C CA . THR A 1 275 ? 4.980 6.982 -13.175 1.00 90.75 275 THR A CA 1
ATOM 2231 C C . THR A 1 275 ? 6.240 7.739 -13.588 1.00 90.75 275 THR A C 1
ATOM 2233 O O . THR A 1 275 ? 6.172 8.610 -14.450 1.00 90.75 275 THR A O 1
ATOM 2236 N N . TYR A 1 276 ? 7.392 7.395 -13.007 1.00 94.50 276 TYR A N 1
ATOM 2237 C CA . TYR A 1 276 ? 8.669 8.000 -13.375 1.00 94.50 276 TYR A CA 1
ATOM 2238 C C . TYR A 1 276 ? 9.107 7.622 -14.796 1.00 94.50 276 TYR A C 1
ATOM 2240 O O . TYR A 1 276 ? 9.529 8.490 -15.553 1.00 94.50 276 TYR A O 1
ATOM 2248 N N . LEU A 1 277 ? 8.941 6.360 -15.202 1.00 94.88 277 LEU A N 1
ATOM 2249 C CA . LEU A 1 277 ? 9.228 5.923 -16.573 1.00 94.88 277 LEU A CA 1
ATOM 2250 C C . LEU A 1 277 ? 8.386 6.657 -17.622 1.00 94.88 277 LEU A C 1
ATOM 2252 O O . LEU A 1 277 ? 8.909 7.026 -18.670 1.00 94.88 277 LEU A O 1
ATOM 2256 N N . GLU A 1 278 ? 7.094 6.864 -17.364 1.00 92.88 278 GLU A N 1
ATOM 2257 C CA . GLU A 1 278 ? 6.208 7.525 -18.330 1.00 92.88 278 GLU A CA 1
ATOM 2258 C C . GLU A 1 278 ? 6.336 9.047 -18.321 1.00 92.88 278 GLU A C 1
ATOM 2260 O O . GLU A 1 278 ? 6.311 9.650 -19.390 1.00 92.88 278 GLU A O 1
ATOM 2265 N N . CYS A 1 279 ? 6.488 9.666 -17.148 1.00 93.88 279 CYS A N 1
ATOM 2266 C CA . CYS A 1 279 ? 6.348 11.117 -17.007 1.00 93.88 279 CYS A CA 1
ATOM 2267 C C . CYS A 1 279 ? 7.593 11.834 -16.455 1.00 93.88 279 CYS A C 1
ATOM 2269 O O . CYS A 1 279 ? 7.550 13.050 -16.248 1.00 93.88 279 CYS A O 1
ATOM 2271 N N . GLY A 1 280 ? 8.678 11.106 -16.180 1.00 94.62 280 GLY A N 1
ATOM 2272 C CA . GLY A 1 280 ? 9.930 11.651 -15.656 1.00 94.62 280 GLY A CA 1
ATOM 2273 C C . GLY A 1 280 ? 9.791 12.279 -14.270 1.00 94.62 280 GLY A C 1
ATOM 2274 O O . GLY A 1 280 ? 8.784 12.108 -13.568 1.00 94.62 280 GLY A O 1
ATOM 2275 N N . ILE A 1 281 ? 10.813 13.036 -13.860 1.00 95.12 281 ILE A N 1
ATOM 2276 C CA . ILE A 1 281 ? 10.811 13.713 -12.556 1.00 95.12 281 ILE A CA 1
ATOM 2277 C C . ILE A 1 281 ? 9.730 14.796 -12.486 1.00 95.12 281 ILE A C 1
ATOM 2279 O O . ILE A 1 281 ? 9.125 14.982 -11.430 1.00 95.12 281 ILE A O 1
ATOM 2283 N N . GLY A 1 282 ? 9.430 15.463 -13.608 1.00 92.06 282 GLY A N 1
ATOM 2284 C CA . GLY A 1 282 ? 8.410 16.507 -13.669 1.00 92.06 282 GLY A CA 1
ATOM 2285 C C . GLY A 1 282 ? 7.016 15.956 -13.374 1.00 92.06 282 GLY A C 1
ATOM 2286 O O . GLY A 1 282 ? 6.323 16.441 -12.476 1.00 92.06 282 GLY A O 1
ATOM 2287 N N . GLY A 1 283 ? 6.616 14.890 -14.073 1.00 88.69 283 GLY A N 1
ATOM 2288 C CA . GLY A 1 283 ? 5.316 14.266 -13.851 1.00 88.69 283 GLY A CA 1
ATOM 2289 C C . GLY A 1 283 ? 5.209 13.540 -12.512 1.00 88.69 283 GLY A C 1
ATOM 2290 O O . GLY A 1 283 ? 4.176 13.643 -11.849 1.00 88.69 283 GLY A O 1
ATOM 2291 N N . PHE A 1 284 ? 6.275 12.871 -12.060 1.00 90.69 284 PHE A N 1
ATOM 2292 C CA . PHE A 1 284 ? 6.298 12.280 -10.720 1.00 90.69 284 PHE A CA 1
ATOM 2293 C C . PHE A 1 284 ? 6.180 13.350 -9.621 1.00 90.69 284 PHE A C 1
ATOM 2295 O O . PHE A 1 284 ? 5.416 13.178 -8.670 1.00 90.69 284 PHE A O 1
ATOM 2302 N N . GLY A 1 285 ? 6.866 14.487 -9.772 1.00 90.88 285 GLY A N 1
ATOM 2303 C CA . GLY A 1 285 ? 6.763 15.623 -8.857 1.00 90.88 285 GLY A CA 1
ATOM 2304 C C . GLY A 1 285 ? 5.340 16.178 -8.771 1.00 90.88 285 GLY A C 1
ATOM 2305 O O . GLY A 1 285 ? 4.827 16.387 -7.672 1.00 90.88 285 GLY A O 1
ATOM 2306 N N . LEU A 1 286 ? 4.660 16.332 -9.912 1.00 87.75 286 LEU A N 1
ATOM 2307 C CA . LEU A 1 286 ? 3.254 16.753 -9.955 1.00 87.75 286 LEU A CA 1
ATOM 2308 C C . LEU A 1 286 ? 2.309 15.725 -9.324 1.00 87.75 286 LEU A C 1
ATOM 2310 O O . LEU A 1 286 ? 1.384 16.105 -8.604 1.00 87.75 286 LEU A O 1
ATOM 2314 N N . TYR A 1 287 ? 2.560 14.434 -9.546 1.00 83.25 287 TYR A N 1
ATOM 2315 C CA . TYR A 1 287 ? 1.825 13.353 -8.893 1.00 83.25 287 TYR A CA 1
ATOM 2316 C C . TYR A 1 287 ? 1.947 13.445 -7.364 1.00 83.25 287 TYR A C 1
ATOM 2318 O O . TYR A 1 287 ? 0.935 13.437 -6.666 1.00 83.25 287 TYR A O 1
ATOM 2326 N N . VAL A 1 288 ? 3.159 13.618 -6.828 1.00 86.19 288 VAL A N 1
ATOM 2327 C CA . VAL A 1 288 ? 3.382 13.786 -5.380 1.00 86.19 288 VAL A CA 1
ATOM 2328 C C . VAL A 1 288 ? 2.738 15.075 -4.859 1.00 86.19 288 VAL A C 1
ATOM 2330 O O . VAL A 1 288 ? 2.058 15.056 -3.829 1.00 86.19 288 VAL A O 1
ATOM 2333 N N . PHE A 1 289 ? 2.890 16.185 -5.584 1.00 84.06 289 PHE A N 1
ATOM 2334 C CA . PHE A 1 289 ? 2.298 17.476 -5.233 1.00 84.06 289 PHE A CA 1
ATOM 2335 C C . PHE A 1 289 ? 0.768 17.404 -5.121 1.00 84.06 289 PHE A C 1
ATOM 2337 O O . PHE A 1 289 ? 0.184 17.972 -4.193 1.00 84.06 289 PHE A O 1
ATOM 2344 N N . PHE A 1 290 ? 0.108 16.652 -6.005 1.00 81.88 290 PHE A N 1
ATOM 2345 C CA . PHE A 1 290 ? -1.330 16.405 -5.922 1.00 81.88 290 PHE A CA 1
ATOM 2346 C C . PHE A 1 290 ? -1.733 15.754 -4.584 1.00 81.88 290 PHE A C 1
ATOM 2348 O O . PHE A 1 290 ? -2.656 16.229 -3.924 1.00 81.88 290 PHE A O 1
ATOM 2355 N N . PHE A 1 291 ? -1.021 14.723 -4.119 1.00 77.00 291 PHE A N 1
ATOM 2356 C CA . PHE A 1 291 ? -1.343 14.098 -2.827 1.00 77.00 291 PHE A CA 1
ATOM 2357 C C . PHE A 1 291 ? -1.020 15.000 -1.633 1.00 77.00 291 PHE A C 1
ATOM 2359 O O . PHE A 1 291 ? -1.796 15.039 -0.678 1.00 77.00 291 PHE A O 1
ATOM 2366 N N . ILE A 1 292 ? 0.077 15.762 -1.685 1.00 81.38 292 ILE A N 1
ATOM 2367 C CA . ILE A 1 292 ? 0.423 16.725 -0.628 1.00 81.38 292 ILE A CA 1
ATOM 2368 C C . ILE A 1 292 ? -0.671 17.791 -0.499 1.00 81.38 292 ILE A C 1
ATOM 2370 O O . ILE A 1 292 ? -1.170 18.041 0.599 1.00 81.38 292 ILE A O 1
ATOM 2374 N N . THR A 1 293 ? -1.083 18.393 -1.616 1.00 78.69 293 THR A N 1
ATOM 2375 C CA . THR A 1 293 ? -2.143 19.414 -1.623 1.00 78.69 293 THR A CA 1
ATOM 2376 C C . THR A 1 293 ? -3.481 18.853 -1.155 1.00 78.69 293 THR A C 1
ATOM 2378 O O . THR A 1 293 ? -4.185 19.523 -0.391 1.00 78.69 293 THR A O 1
ATOM 2381 N N . LEU A 1 294 ? -3.808 17.610 -1.527 1.00 75.31 294 LEU A N 1
ATOM 2382 C CA . LEU A 1 294 ? -4.982 16.905 -1.021 1.00 75.31 294 LEU A CA 1
ATOM 2383 C C . LEU A 1 294 ? -4.926 16.772 0.507 1.00 75.31 294 LEU A C 1
ATOM 2385 O O . LEU A 1 294 ? -5.850 17.215 1.185 1.00 75.31 294 LEU A O 1
ATOM 2389 N N . ILE A 1 295 ? -3.831 16.243 1.064 1.00 75.81 295 ILE A N 1
ATOM 2390 C CA . I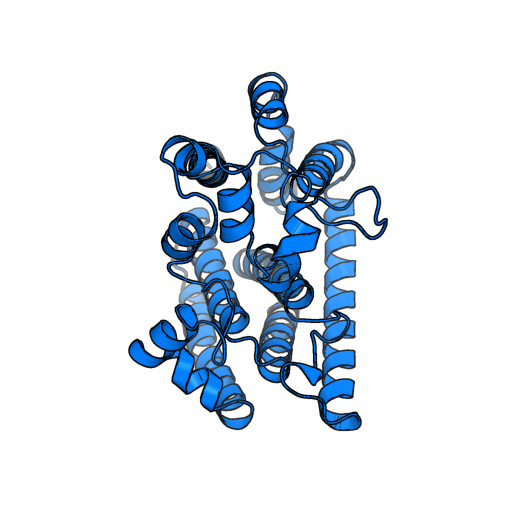LE A 1 295 ? -3.658 16.064 2.515 1.00 75.81 295 ILE A CA 1
ATOM 2391 C C . ILE A 1 295 ? -3.773 17.402 3.258 1.00 75.81 295 ILE A C 1
ATOM 2393 O O . ILE A 1 295 ? -4.532 17.499 4.223 1.00 75.81 295 ILE A O 1
ATOM 2397 N N . ILE A 1 296 ? -3.080 18.449 2.794 1.00 76.38 296 ILE A N 1
ATOM 2398 C CA . ILE A 1 296 ? -3.142 19.788 3.404 1.00 76.38 296 ILE A CA 1
ATOM 2399 C C . ILE A 1 296 ? -4.579 20.318 3.393 1.00 76.38 296 ILE A C 1
ATOM 2401 O O . ILE A 1 296 ? -5.063 20.819 4.407 1.00 76.38 296 ILE A O 1
ATOM 2405 N N . THR A 1 297 ? -5.286 20.171 2.271 1.00 73.00 297 THR A N 1
ATOM 2406 C CA . THR A 1 297 ? -6.676 20.628 2.138 1.00 73.00 297 THR A CA 1
ATOM 2407 C C . THR A 1 297 ? -7.612 19.870 3.079 1.00 73.00 297 THR A C 1
ATOM 2409 O O . THR A 1 297 ? -8.467 20.484 3.722 1.00 73.00 297 THR A O 1
ATOM 2412 N N . LEU A 1 298 ? -7.444 18.548 3.199 1.00 69.12 298 LEU A N 1
ATOM 2413 C CA . LEU A 1 298 ? -8.216 17.714 4.124 1.00 69.12 298 LEU A CA 1
ATOM 2414 C C . LEU A 1 298 ? -7.990 18.146 5.580 1.00 69.12 298 LEU A C 1
ATOM 2416 O O . LEU A 1 298 ? -8.956 18.362 6.315 1.00 69.12 298 LEU A O 1
ATOM 2420 N N . LEU A 1 299 ? -6.731 18.353 5.980 1.00 70.25 299 LEU A N 1
ATOM 2421 C CA . LEU A 1 299 ? -6.371 18.827 7.321 1.00 70.25 299 LEU A CA 1
ATOM 2422 C C . LEU A 1 299 ? -6.897 20.245 7.600 1.00 70.25 299 LEU A C 1
ATOM 2424 O O . LEU A 1 299 ? -7.418 20.511 8.685 1.00 70.25 299 LEU A O 1
ATOM 2428 N N . ALA A 1 300 ? -6.822 21.150 6.620 1.00 72.75 300 ALA A N 1
ATOM 2429 C CA . ALA A 1 300 ? -7.348 22.508 6.741 1.00 72.75 300 ALA A CA 1
ATOM 2430 C C . ALA A 1 300 ? -8.876 22.517 6.911 1.00 72.75 300 ALA A C 1
ATOM 2432 O O . ALA A 1 300 ? -9.394 23.244 7.763 1.00 72.75 300 ALA A O 1
ATOM 2433 N N . LYS A 1 301 ? -9.604 21.675 6.163 1.00 68.62 301 LYS A N 1
ATOM 2434 C CA . LYS A 1 301 ? -11.056 21.511 6.336 1.00 68.62 301 LYS A CA 1
ATOM 2435 C C . LYS A 1 301 ? -11.400 20.932 7.706 1.00 68.62 301 LYS A C 1
ATOM 2437 O O . LYS A 1 301 ? -12.283 21.474 8.367 1.00 68.62 301 LYS A O 1
ATOM 2442 N N . LEU A 1 302 ? -10.675 19.908 8.164 1.00 66.38 302 LEU A N 1
ATOM 2443 C CA . LEU A 1 302 ? -10.825 19.356 9.517 1.00 66.38 302 LEU A CA 1
ATOM 2444 C C . LEU A 1 302 ? -10.665 20.450 10.583 1.00 66.38 302 LEU A C 1
ATOM 2446 O O . LEU A 1 302 ? -11.521 20.590 11.454 1.00 66.38 302 LEU A O 1
ATOM 2450 N N . LYS A 1 303 ? -9.633 21.298 10.469 1.00 61.75 303 LYS A N 1
ATOM 2451 C CA . LYS A 1 303 ? -9.430 22.444 11.370 1.00 61.75 303 LYS A CA 1
ATOM 2452 C C . LYS A 1 303 ? -10.569 23.470 11.279 1.00 61.75 303 LYS A C 1
ATOM 2454 O O . LYS A 1 303 ? -11.024 23.960 12.308 1.00 61.75 303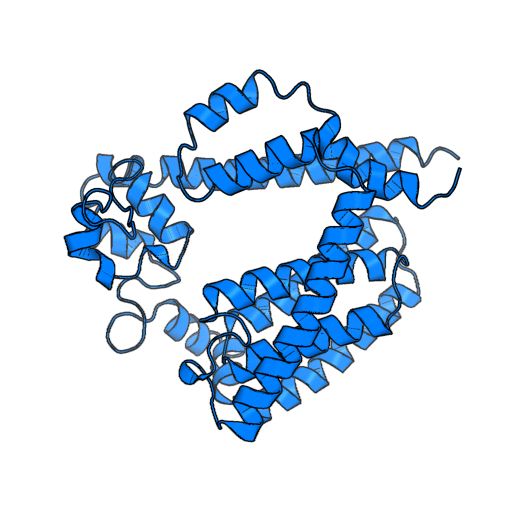 LYS A O 1
ATOM 2459 N N . GLY A 1 304 ? -11.044 23.785 10.073 1.00 59.19 304 GLY A N 1
ATOM 2460 C CA . GLY A 1 304 ? -12.150 24.724 9.845 1.00 59.19 304 GLY A CA 1
ATOM 2461 C C . GLY A 1 304 ? -13.479 24.263 10.450 1.00 59.19 304 GLY A C 1
ATOM 2462 O O . GLY A 1 304 ? -14.185 25.060 11.063 1.00 59.19 304 GLY A O 1
ATOM 2463 N N . ILE A 1 305 ? -13.788 22.970 10.339 1.00 58.50 305 ILE A N 1
ATOM 2464 C CA . ILE A 1 305 ? -14.944 22.337 10.989 1.00 58.50 305 ILE A CA 1
ATOM 2465 C C . ILE A 1 305 ? -14.814 22.441 12.512 1.00 58.50 305 ILE A C 1
ATOM 2467 O O . ILE A 1 305 ? -15.741 22.889 13.181 1.00 58.50 305 ILE A O 1
ATOM 2471 N N . LEU A 1 306 ? -13.644 22.107 13.061 1.00 51.97 306 LEU A N 1
ATOM 2472 C CA . LEU A 1 306 ? -13.394 22.177 14.503 1.00 51.97 306 LEU A CA 1
ATOM 2473 C C . LEU A 1 306 ? -13.520 23.598 15.064 1.00 51.97 306 LEU A C 1
ATOM 2475 O O . LEU A 1 306 ? -14.023 23.770 16.169 1.00 51.97 306 LEU A O 1
ATOM 2479 N N . MET A 1 307 ? -13.106 24.622 14.311 1.00 53.81 307 MET A N 1
ATOM 2480 C CA . MET A 1 307 ? -13.279 26.022 14.720 1.00 53.81 307 MET A CA 1
ATOM 2481 C C . MET A 1 307 ? -14.747 26.468 14.698 1.00 53.81 307 MET A C 1
ATOM 2483 O O . MET A 1 307 ? -15.137 27.281 15.527 1.00 53.81 307 MET A O 1
ATOM 2487 N N . ARG A 1 308 ? -15.578 25.920 13.799 1.00 50.28 308 ARG A N 1
ATOM 2488 C CA . ARG A 1 308 ? -17.020 26.224 13.750 1.00 50.28 308 ARG A CA 1
ATOM 2489 C C . ARG A 1 308 ? -17.826 25.555 14.868 1.00 50.28 308 ARG A C 1
ATOM 2491 O O . ARG A 1 308 ? -18.852 26.097 15.253 1.00 50.28 308 ARG A O 1
ATOM 2498 N N . PHE A 1 309 ? -17.372 24.413 15.386 1.00 47.84 309 PHE A N 1
ATOM 2499 C CA . PHE A 1 309 ? -18.056 23.676 16.460 1.00 47.84 309 PHE A CA 1
ATOM 2500 C C . PHE A 1 309 ? -17.468 23.898 17.862 1.00 47.84 309 PHE A C 1
ATOM 2502 O O . PHE A 1 309 ? -18.067 23.457 18.833 1.00 47.84 309 PHE A O 1
ATOM 2509 N N . GLY A 1 310 ? -16.334 24.592 17.987 1.00 43.16 310 GLY A N 1
ATOM 2510 C CA . GLY A 1 310 ? -15.717 24.949 19.272 1.00 43.16 310 GLY A CA 1
ATOM 2511 C C . GLY A 1 310 ? -16.268 26.219 19.937 1.00 43.16 310 GLY A C 1
ATOM 2512 O O . GLY A 1 310 ? -15.621 26.735 20.840 1.00 43.16 310 GLY A O 1
ATOM 2513 N N . HIS A 1 311 ? -17.408 26.741 19.470 1.00 33.50 311 HIS A N 1
ATOM 2514 C CA . HIS A 1 311 ? -18.091 27.926 20.015 1.00 33.50 311 HIS A CA 1
ATOM 2515 C C . HIS A 1 311 ? -19.420 27.592 20.725 1.00 33.50 311 HIS A C 1
ATOM 2517 O O . HIS A 1 311 ? -20.303 28.443 20.807 1.00 33.50 311 HIS A O 1
ATOM 2523 N N . ILE A 1 312 ? -19.565 26.366 21.240 1.00 34.28 312 ILE A N 1
ATOM 2524 C CA . ILE A 1 312 ? -20.666 25.968 22.133 1.00 34.28 312 ILE A CA 1
ATOM 2525 C C . ILE A 1 312 ? -20.067 25.436 23.429 1.00 34.28 312 ILE A C 1
ATOM 2527 O O . ILE A 1 312 ? -19.153 24.585 23.324 1.00 34.28 312 ILE A O 1
#

Secondary structure (DSSP, 8-state):
--HHHHHHHHHHHHHHT--TTSHHHHHHHH---TTHHHHHHHHHHHHHH--HHHHHHHHHHHHHHHHHHHHHHHHHHHTT---GGGTTBTTBSSHHHHHHHHHHHHHHHHHHHHTTSS-HHHHHHHHHHHHHHHHHTT-HHHHHHHHHHHHHHHHHHHHHHT---HHHHHHHHHHHHHHHHHHHHHHHH-HHHHHHHH-HHHHHHHHH--GGGS-SS-SSSHHHHHHHHT--SHHHHHHTT-TTTT---SSGGGS-HHHHHHGGG-TTSSHHHHHHHHHHHHHHHHHHHHHHHHHHHHHHHHHHHHHHHTT-

Sequence (312 aa):
MRPSSLYFDCTFAVFNGWRWNKLCKTVAHFLGNKKSLPLFYIVFWSNSLFTLDDVEKVIRFYFASQILNALVGIYKYFVLGLFSDDFGGGIFWGGGGLNPFCLLLLCFYSSLYFAKKTTFKKFAVIIAATFMLGAMAEEKMMLMLAVLCIILSALINQYVEKGLTVRKLGILVGLLLGFVVVINLVDRLAPDMLKILFNKKNFMDYATATFDEGYRIPRVGSFQVINNLFLRTPIKEWFGLGIGNCDTSAFSFFQSDFYRAYGDYNYRWFTNQWTYLECGIGGFGLYVFFFITLIITLLAKLKGILMRFGHI

pLDDT: mean 75.89, std 20.11, range [22.39, 96.0]

Organism: NCBI:txid470146